Protein AF-A0A7J6QG96-F1 (afdb_monomer_lite)

pLDDT: mean 71.98, std 22.63, range [25.95, 96.81]

Structure (mmCIF, N/CA/C/O backbone):
data_AF-A0A7J6QG96-F1
#
_entry.id   AF-A0A7J6QG96-F1
#
loop_
_atom_site.group_PDB
_atom_site.id
_atom_site.type_symbol
_atom_site.label_atom_id
_atom_site.label_alt_id
_atom_site.label_comp_id
_atom_site.label_asym_id
_atom_site.label_entity_id
_atom_site.label_seq_id
_atom_site.pdbx_PDB_ins_code
_atom_site.Cartn_x
_atom_site.Cartn_y
_atom_site.Cartn_z
_atom_site.occupancy
_atom_site.B_iso_or_equiv
_atom_site.auth_seq_id
_atom_site.auth_comp_id
_atom_site.auth_asym_id
_atom_site.auth_atom_id
_atom_site.pdbx_PDB_model_num
ATOM 1 N N . MET A 1 1 ? -8.477 3.691 -30.742 1.00 29.23 1 MET A N 1
ATOM 2 C CA . MET A 1 1 ? -9.451 3.528 -29.640 1.00 29.23 1 MET A CA 1
ATOM 3 C C . MET A 1 1 ? -8.711 3.774 -28.338 1.00 29.23 1 MET A C 1
ATOM 5 O O . MET A 1 1 ? -7.780 3.038 -28.046 1.00 29.23 1 MET A O 1
ATOM 9 N N . SER A 1 2 ? -9.029 4.865 -27.640 1.00 26.72 2 SER A N 1
ATOM 10 C CA . SER A 1 2 ? -8.321 5.287 -26.425 1.00 26.72 2 SER A CA 1
ATOM 11 C C . SER A 1 2 ? -9.095 4.784 -25.208 1.00 26.72 2 SER A C 1
ATOM 13 O O . SER A 1 2 ? -10.219 5.226 -24.973 1.00 26.72 2 SER A O 1
ATOM 15 N N . ILE A 1 3 ? -8.537 3.814 -24.483 1.00 28.61 3 ILE A N 1
ATOM 16 C CA . ILE A 1 3 ? -9.096 3.332 -23.215 1.00 28.61 3 ILE A CA 1
ATOM 17 C C . ILE A 1 3 ? -8.819 4.433 -22.190 1.00 28.61 3 ILE A C 1
ATOM 19 O O . ILE A 1 3 ? -7.673 4.633 -21.790 1.00 28.61 3 ILE A O 1
ATOM 23 N N . LYS A 1 4 ? -9.853 5.200 -21.821 1.00 32.09 4 LYS A N 1
ATOM 24 C CA . LYS A 1 4 ? -9.757 6.210 -20.762 1.00 32.09 4 LYS A CA 1
ATOM 25 C C . LYS A 1 4 ? -9.396 5.492 -19.461 1.00 32.09 4 LYS A C 1
ATOM 27 O O . LYS A 1 4 ? -10.168 4.668 -18.978 1.00 32.09 4 LYS A O 1
ATOM 32 N N . ALA A 1 5 ? -8.210 5.779 -18.930 1.00 34.19 5 ALA A N 1
ATOM 33 C CA . ALA A 1 5 ? -7.828 5.369 -17.590 1.00 34.19 5 ALA A CA 1
ATOM 34 C C . ALA A 1 5 ? -8.890 5.885 -16.610 1.00 34.19 5 ALA A C 1
ATOM 36 O O . ALA A 1 5 ? -9.260 7.059 -16.655 1.00 34.19 5 ALA A O 1
ATOM 37 N N . ILE A 1 6 ? -9.409 4.998 -15.763 1.00 39.78 6 ILE A N 1
ATOM 38 C CA . ILE A 1 6 ? -10.252 5.387 -14.636 1.00 39.78 6 ILE A CA 1
ATOM 39 C C . ILE A 1 6 ? -9.399 6.328 -13.783 1.00 39.78 6 ILE A C 1
ATOM 41 O O . ILE A 1 6 ? -8.350 5.922 -13.286 1.00 39.78 6 ILE A O 1
ATOM 45 N N . ASP A 1 7 ? -9.823 7.587 -13.665 1.00 41.22 7 ASP A N 1
ATOM 46 C CA . ASP A 1 7 ? -9.180 8.600 -12.828 1.00 41.22 7 ASP A CA 1
ATOM 47 C C . ASP A 1 7 ? -9.393 8.246 -11.347 1.00 41.22 7 ASP A C 1
ATOM 49 O O . ASP A 1 7 ? -10.271 8.765 -10.651 1.00 41.22 7 ASP A O 1
ATOM 53 N N . THR A 1 8 ? -8.605 7.285 -10.868 1.00 41.34 8 THR A N 1
ATOM 54 C CA . THR A 1 8 ? -8.565 6.870 -9.465 1.00 41.34 8 THR A CA 1
ATOM 55 C C . THR A 1 8 ? -8.121 8.031 -8.574 1.00 41.34 8 THR A C 1
ATOM 57 O O . THR A 1 8 ? -8.616 8.148 -7.454 1.00 41.34 8 THR A O 1
ATOM 60 N N . GLN A 1 9 ? -7.288 8.951 -9.079 1.00 41.16 9 GLN A N 1
ATOM 61 C CA . GLN A 1 9 ? -6.875 10.163 -8.362 1.00 41.16 9 GLN A CA 1
ATOM 62 C C . GLN A 1 9 ? -8.059 11.106 -8.090 1.00 41.16 9 GLN A C 1
ATOM 64 O O . GLN A 1 9 ? -8.156 11.674 -6.999 1.00 41.16 9 GLN A O 1
ATOM 69 N N . GLY A 1 10 ? -8.997 11.240 -9.031 1.00 37.91 10 GLY A N 1
ATOM 70 C CA . GLY A 1 10 ? -10.231 12.013 -8.872 1.00 37.91 10 GLY A CA 1
ATOM 71 C C . GLY A 1 10 ? -11.188 11.432 -7.826 1.00 37.91 10 GLY A C 1
ATOM 72 O O . GLY A 1 10 ? -11.806 12.184 -7.066 1.00 37.91 10 GLY A O 1
ATOM 73 N N . LEU A 1 11 ? -11.271 10.101 -7.721 1.00 43.56 11 LEU A N 1
ATOM 74 C CA . LEU A 1 11 ? -12.074 9.422 -6.696 1.00 43.56 11 LEU A CA 1
ATOM 75 C C . LEU A 1 11 ? -11.470 9.613 -5.292 1.00 43.56 11 LEU A C 1
ATOM 77 O O . LEU A 1 11 ? -12.183 9.958 -4.348 1.00 43.56 11 LEU A O 1
ATOM 81 N N . TRP A 1 12 ? -10.145 9.487 -5.166 1.00 46.62 12 TRP A N 1
ATOM 82 C CA . TRP A 1 12 ? -9.418 9.734 -3.916 1.00 46.62 12 TRP A CA 1
ATOM 83 C C . TRP A 1 12 ? -9.482 11.200 -3.473 1.00 46.62 12 TRP A C 1
ATOM 85 O O . TRP A 1 12 ? -9.655 11.477 -2.286 1.00 46.62 12 TRP A O 1
ATOM 95 N N . ARG A 1 13 ? -9.437 12.154 -4.413 1.00 44.44 13 ARG A N 1
ATOM 96 C CA . ARG A 1 13 ? -9.618 13.587 -4.124 1.00 44.44 13 ARG A CA 1
ATOM 97 C C . ARG A 1 13 ? -11.019 13.887 -3.578 1.00 44.44 13 ARG A C 1
ATOM 99 O O . ARG A 1 13 ? -11.149 14.667 -2.643 1.00 44.44 13 ARG A O 1
ATOM 106 N N . LYS A 1 14 ? -12.062 13.218 -4.083 1.00 41.75 14 LYS A N 1
ATOM 107 C CA . LYS A 1 14 ? -13.433 13.338 -3.545 1.00 41.75 14 LYS A CA 1
ATOM 108 C C . LYS A 1 14 ? -13.562 12.767 -2.128 1.00 41.75 14 LYS A C 1
ATOM 110 O O . LYS A 1 14 ? -14.215 13.386 -1.293 1.00 41.75 14 LYS A O 1
ATOM 115 N N . ILE A 1 15 ? -12.902 11.644 -1.832 1.00 44.91 15 ILE A N 1
ATOM 116 C CA . ILE A 1 15 ? -12.859 11.058 -0.478 1.00 44.91 15 ILE A CA 1
ATOM 117 C C . ILE A 1 15 ? -12.089 11.974 0.492 1.00 44.91 15 ILE A C 1
ATOM 119 O O . ILE A 1 15 ? -12.526 12.180 1.624 1.00 44.91 15 ILE A O 1
ATOM 123 N N . ARG A 1 16 ? -10.992 12.590 0.033 1.00 43.41 16 ARG A N 1
ATOM 124 C CA . ARG A 1 16 ? -10.221 13.597 0.780 1.00 43.41 16 ARG A CA 1
ATOM 125 C C . ARG A 1 16 ? -11.056 14.841 1.106 1.00 43.41 16 ARG A C 1
ATOM 127 O O . ARG A 1 16 ? -11.101 15.240 2.264 1.00 43.41 16 ARG A O 1
ATOM 134 N N . ASN A 1 17 ? -11.794 15.384 0.137 1.00 38.19 17 ASN A N 1
ATOM 135 C CA . ASN A 1 17 ? -12.648 16.563 0.343 1.00 38.19 17 ASN A CA 1
ATOM 136 C C . ASN A 1 17 ? -13.814 16.289 1.312 1.00 38.19 17 ASN A C 1
ATOM 138 O O . ASN A 1 17 ? -14.250 17.184 2.028 1.00 38.19 17 ASN A O 1
ATOM 142 N N . HIS A 1 18 ? -14.289 15.042 1.401 1.00 37.97 18 HIS A N 1
ATOM 143 C CA . HIS A 1 18 ? -15.306 14.648 2.384 1.00 37.97 18 HIS A CA 1
ATOM 144 C C . HIS A 1 18 ? -14.787 14.658 3.837 1.00 37.97 18 HIS A C 1
ATOM 146 O O . HIS A 1 18 ? -15.569 14.776 4.780 1.00 37.97 18 HIS A O 1
ATOM 152 N N . ARG A 1 19 ? -13.463 14.565 4.037 1.00 35.78 19 ARG A N 1
ATOM 153 C CA . ARG A 1 19 ? -12.809 14.720 5.347 1.00 35.78 19 ARG A CA 1
ATOM 154 C C . ARG A 1 19 ? -12.722 16.190 5.771 1.00 35.78 19 ARG A C 1
ATOM 156 O O . ARG A 1 19 ? -12.807 16.474 6.962 1.00 35.78 19 ARG A O 1
ATOM 163 N N . GLU A 1 20 ? -12.584 17.108 4.818 1.00 37.81 20 GLU A N 1
ATOM 164 C CA . GLU A 1 20 ? -12.465 18.550 5.080 1.00 37.81 20 GLU A CA 1
ATOM 165 C C . GLU A 1 20 ? -13.811 19.194 5.451 1.00 37.81 20 GLU A C 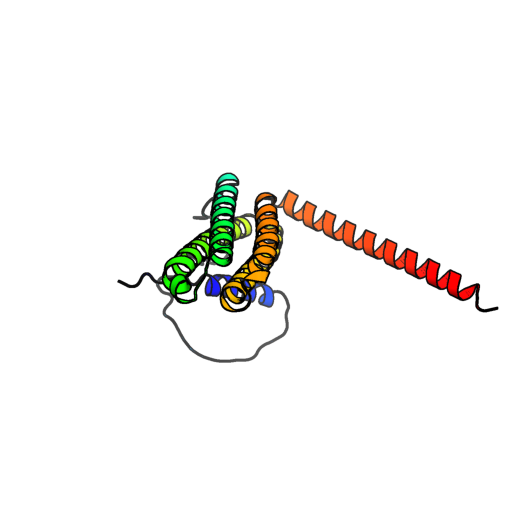1
ATOM 167 O O . GLU A 1 20 ? -13.843 20.159 6.204 1.00 37.81 20 GLU A O 1
ATOM 172 N N . THR A 1 21 ? -14.941 18.601 5.051 1.00 37.72 21 THR A N 1
ATOM 173 C CA . THR A 1 21 ? -16.290 19.085 5.401 1.00 37.72 21 THR A CA 1
ATOM 174 C C . THR A 1 21 ? -16.750 18.780 6.836 1.00 37.72 21 THR A C 1
ATOM 176 O O . THR A 1 21 ? -17.842 19.192 7.220 1.00 37.72 21 THR A O 1
ATOM 179 N N . VAL A 1 22 ? -15.961 18.057 7.646 1.00 40.41 22 VAL A N 1
ATOM 180 C CA . VAL A 1 22 ? -16.324 17.670 9.034 1.00 40.41 22 VAL A CA 1
ATOM 181 C C . VAL A 1 22 ? -15.620 18.538 10.096 1.00 40.41 22 VAL A C 1
ATOM 183 O O . VAL A 1 22 ? -15.810 18.338 11.293 1.00 40.41 22 VAL A O 1
ATOM 186 N N . VAL A 1 23 ? -14.863 19.560 9.686 1.00 31.19 23 VAL A N 1
ATOM 187 C CA . VAL A 1 23 ? -14.356 20.617 10.579 1.00 31.19 23 VAL A CA 1
ATOM 188 C C . VAL A 1 23 ? -14.888 21.959 10.065 1.00 31.19 23 VAL A C 1
ATOM 190 O O . VAL A 1 23 ? -14.638 22.287 8.908 1.00 31.19 23 VAL A O 1
ATOM 193 N N . PRO A 1 24 ? -15.655 22.733 10.856 1.00 32.06 24 PRO A N 1
ATOM 194 C CA . PRO A 1 24 ? -16.261 23.955 10.358 1.00 32.06 24 PRO A CA 1
ATOM 195 C C . PRO A 1 24 ? -15.280 25.123 10.459 1.00 32.06 24 PRO A C 1
ATOM 197 O O . PRO A 1 24 ? -14.894 25.507 11.560 1.00 32.06 24 PRO A O 1
ATOM 200 N N . THR A 1 25 ? -14.979 25.751 9.324 1.00 25.95 25 THR A N 1
ATOM 201 C CA . THR A 1 25 ? -14.722 27.199 9.249 1.00 25.95 25 THR A CA 1
ATOM 202 C C . THR A 1 25 ? -15.004 27.716 7.826 1.00 25.95 25 THR A C 1
ATOM 204 O O . THR A 1 25 ? -14.949 26.937 6.874 1.00 25.95 25 THR A O 1
ATOM 207 N N . PRO A 1 26 ? -15.424 28.989 7.675 1.00 31.88 26 PRO A N 1
ATOM 208 C CA . PRO A 1 26 ? -16.354 29.406 6.627 1.00 31.88 26 PRO A CA 1
ATOM 209 C C . PRO A 1 26 ? -15.696 29.916 5.332 1.00 31.88 26 PRO A C 1
ATOM 211 O O . PRO A 1 26 ? -14.637 30.531 5.360 1.00 31.88 26 PRO A O 1
ATOM 214 N N . SER A 1 27 ? -16.417 29.665 4.230 1.00 33.38 27 SER A N 1
ATOM 215 C CA . SER A 1 27 ? -16.578 30.419 2.966 1.00 33.38 27 SER A CA 1
ATOM 216 C C . SER A 1 27 ? -15.465 31.348 2.446 1.00 33.38 27 SER A C 1
ATOM 218 O O . SER A 1 27 ? -15.139 32.330 3.107 1.00 33.38 27 SER A O 1
ATOM 220 N N . GLN A 1 28 ? -15.107 31.198 1.159 1.00 31.33 28 GLN A N 1
ATOM 221 C CA . GLN A 1 28 ? -15.548 32.119 0.084 1.00 31.33 28 GLN A CA 1
ATOM 222 C C . GLN A 1 28 ? -15.176 31.626 -1.338 1.00 31.33 28 GLN A C 1
ATOM 224 O O . GLN A 1 28 ? -14.032 31.268 -1.593 1.00 31.33 28 GLN A O 1
ATOM 229 N N . ASP A 1 29 ? -16.199 31.593 -2.208 1.00 32.22 29 ASP A N 1
ATOM 230 C CA . ASP A 1 29 ? -16.274 31.877 -3.662 1.00 32.22 29 ASP A CA 1
ATOM 231 C C . ASP A 1 29 ? -15.037 31.638 -4.549 1.00 32.22 29 ASP A C 1
ATOM 233 O O . ASP A 1 29 ? -13.997 32.267 -4.392 1.00 32.22 29 ASP A O 1
ATOM 237 N N . SER A 1 30 ? -15.084 30.801 -5.593 1.00 37.81 30 SER A N 1
ATOM 238 C CA . SER A 1 30 ? -15.627 31.061 -6.957 1.00 37.81 30 SER A CA 1
ATOM 239 C C . SER A 1 30 ? -14.737 30.230 -7.923 1.00 37.81 30 SER A C 1
ATOM 241 O O . SER A 1 30 ? -13.617 29.894 -7.556 1.00 37.81 30 SER A O 1
ATOM 243 N N . ASP A 1 31 ? -15.040 29.800 -9.147 1.00 31.05 31 ASP A N 1
ATOM 244 C CA . ASP A 1 31 ? -16.178 29.837 -10.056 1.00 31.05 31 ASP A CA 1
ATOM 245 C C . ASP A 1 31 ? -15.919 28.726 -11.116 1.00 31.05 31 ASP A C 1
ATOM 247 O O . ASP A 1 31 ? -14.771 28.400 -11.420 1.00 31.05 31 ASP A O 1
ATOM 251 N N . LYS A 1 32 ? -16.998 28.183 -11.690 1.00 37.12 32 LYS A N 1
ATOM 252 C CA . LYS A 1 32 ? -17.146 27.608 -13.051 1.00 37.12 32 LYS A CA 1
ATOM 253 C C . LYS A 1 32 ? -16.068 26.668 -13.634 1.00 37.12 32 LYS A C 1
ATOM 255 O O . LYS A 1 32 ? -15.082 27.091 -14.222 1.00 37.12 32 LYS A O 1
ATOM 260 N N . ASN A 1 33 ? -16.431 25.384 -13.714 1.00 30.67 33 ASN A N 1
ATOM 261 C CA . ASN A 1 33 ? -16.480 24.666 -14.997 1.00 30.67 33 ASN A CA 1
ATOM 262 C C . ASN A 1 33 ? -17.433 23.468 -14.877 1.00 30.67 33 ASN A C 1
ATOM 264 O O . ASN A 1 33 ? -17.107 22.442 -14.280 1.00 30.67 33 ASN A O 1
ATOM 268 N N . GLY A 1 34 ? -18.646 23.638 -15.409 1.00 31.92 34 GLY A N 1
ATOM 269 C CA . GLY A 1 34 ? -19.662 22.594 -15.466 1.00 31.92 34 GLY A CA 1
ATOM 270 C C . GLY A 1 34 ? -19.259 21.515 -16.463 1.00 31.92 34 GLY A C 1
ATOM 271 O O . GLY A 1 34 ? -19.286 21.741 -17.669 1.00 31.92 34 GLY A O 1
ATOM 272 N N . VAL A 1 35 ? -18.892 20.345 -15.950 1.00 32.84 35 VAL A N 1
ATOM 273 C CA . VAL A 1 35 ? -18.935 19.102 -16.719 1.00 32.84 35 VAL A CA 1
ATOM 274 C C . VAL A 1 35 ? -20.338 18.543 -16.537 1.00 32.84 35 VAL A C 1
ATOM 276 O O . VAL A 1 35 ? -20.785 18.391 -15.405 1.00 32.84 35 VAL A O 1
ATOM 279 N N . ASP A 1 36 ? -21.031 18.289 -17.642 1.00 35.75 36 ASP A N 1
ATOM 280 C CA . ASP A 1 36 ? -22.313 17.590 -17.670 1.00 35.75 36 ASP A CA 1
ATOM 281 C C . ASP A 1 36 ? -22.148 16.193 -17.044 1.00 35.75 36 ASP A C 1
ATOM 283 O O . ASP A 1 36 ? -21.340 15.377 -17.490 1.00 35.75 36 ASP A O 1
ATOM 287 N N . VAL A 1 37 ? -22.867 15.963 -15.943 1.00 37.53 37 VAL A N 1
ATOM 288 C CA . VAL A 1 37 ? -22.747 14.790 -15.058 1.00 37.53 37 VAL A CA 1
ATOM 289 C C . VAL A 1 37 ? -23.853 13.766 -15.347 1.00 37.53 37 VAL A C 1
ATOM 291 O O . VAL A 1 37 ? -24.098 12.867 -14.543 1.00 37.53 37 VAL A O 1
ATOM 294 N N . SER A 1 38 ? -24.519 13.865 -16.500 1.00 35.69 38 SER A N 1
ATOM 295 C CA . SER A 1 38 ? -25.657 13.007 -16.857 1.00 35.69 38 SER A CA 1
ATOM 296 C C . SER A 1 38 ? -25.347 11.495 -16.841 1.00 35.69 38 SER A C 1
ATOM 298 O O 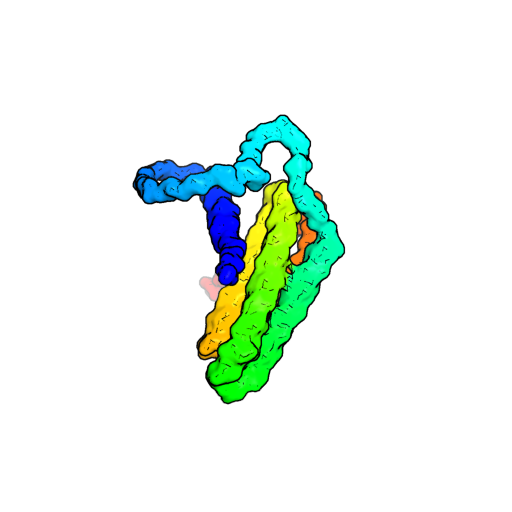. SER A 1 38 ? -26.263 10.695 -16.689 1.00 35.69 38 SER A O 1
ATOM 300 N N . GLU A 1 39 ? -24.070 11.083 -16.882 1.00 36.84 39 GLU A N 1
ATOM 301 C CA . GLU A 1 39 ? -23.640 9.671 -16.789 1.00 36.84 39 GLU A CA 1
ATOM 302 C C . GLU A 1 39 ? -23.045 9.249 -15.425 1.00 36.84 39 GLU A C 1
ATOM 304 O O . GLU A 1 39 ? -22.672 8.092 -15.246 1.00 36.84 39 GLU A O 1
ATOM 309 N N . VAL A 1 40 ? -22.980 10.133 -14.418 1.00 37.91 40 VAL A N 1
ATOM 310 C CA . VAL A 1 40 ? -22.533 9.774 -13.043 1.00 37.91 40 VAL A CA 1
ATOM 311 C C . VAL A 1 40 ? -23.726 9.591 -12.091 1.00 37.91 40 VAL A C 1
ATOM 313 O O . VAL A 1 40 ? -23.561 9.475 -10.877 1.00 37.91 40 VAL A O 1
ATOM 316 N N . SER A 1 41 ? -24.948 9.537 -12.629 1.00 37.47 41 SER A N 1
ATOM 317 C CA . SER A 1 41 ? -26.172 9.400 -11.832 1.00 37.47 41 SER A CA 1
ATOM 318 C C . SER A 1 41 ? -26.298 8.042 -11.125 1.00 37.47 41 SER A C 1
ATOM 320 O O . SER A 1 41 ? -27.062 7.941 -10.169 1.00 37.47 41 SER A O 1
ATOM 322 N N . GLU A 1 42 ? -25.549 7.010 -11.529 1.00 38.09 42 GLU A N 1
ATOM 323 C CA . GLU A 1 42 ? -25.652 5.683 -10.897 1.00 38.09 42 GLU A CA 1
ATOM 324 C C . GLU A 1 42 ? -24.769 5.496 -9.652 1.00 38.09 42 GLU A C 1
ATOM 326 O O . GLU A 1 42 ? -24.985 4.554 -8.894 1.00 38.09 42 GLU A O 1
ATOM 331 N N . TYR A 1 43 ? -23.816 6.394 -9.374 1.00 42.44 43 TYR A N 1
ATOM 332 C CA . TYR A 1 43 ? -22.828 6.183 -8.298 1.00 42.44 43 TYR A CA 1
ATOM 333 C C . TYR A 1 43 ? -22.949 7.124 -7.098 1.00 42.44 43 TYR A C 1
ATOM 335 O O . TYR A 1 43 ? -22.226 6.957 -6.117 1.00 42.44 43 TYR A O 1
ATOM 343 N N . VAL A 1 44 ? -23.861 8.096 -7.136 1.00 37.75 44 VAL A N 1
ATOM 344 C CA . VAL A 1 44 ? -24.113 8.992 -6.000 1.00 37.75 44 VAL A CA 1
ATOM 345 C C . VAL A 1 44 ? -25.615 9.177 -5.835 1.00 37.75 44 VAL A C 1
ATOM 347 O O . VAL A 1 44 ? -26.172 10.239 -6.099 1.00 37.75 44 VAL A O 1
ATOM 350 N N . SER A 1 45 ? -26.290 8.120 -5.388 1.00 33.66 45 SER A N 1
ATOM 351 C CA . SER A 1 45 ? -27.602 8.307 -4.778 1.00 33.66 45 SER A CA 1
ATOM 352 C C . SER A 1 45 ? -27.407 8.923 -3.393 1.00 33.66 45 SER A C 1
ATOM 354 O O . SER A 1 45 ? -26.603 8.455 -2.585 1.00 33.66 45 SER A O 1
ATOM 356 N N . ARG A 1 46 ? -28.109 10.040 -3.179 1.00 36.25 46 ARG A N 1
ATOM 357 C CA . ARG A 1 46 ? -28.217 10.777 -1.917 1.00 36.25 46 ARG A CA 1
ATOM 358 C C . ARG A 1 46 ? -28.465 9.817 -0.755 1.00 36.25 46 ARG A C 1
ATOM 360 O O . ARG A 1 46 ? -29.294 8.921 -0.870 1.00 36.25 46 ARG A O 1
ATOM 367 N N . ALA A 1 47 ? -27.797 10.080 0.366 1.00 39.34 47 ALA A N 1
ATOM 368 C CA . ALA A 1 47 ? -28.128 9.503 1.659 1.00 39.34 47 ALA A CA 1
ATOM 369 C C . ALA A 1 47 ? -29.557 9.923 2.045 1.00 39.34 47 ALA A C 1
ATOM 371 O O . ALA A 1 47 ? -29.781 11.007 2.580 1.00 39.34 47 ALA A O 1
ATOM 372 N N . GLY A 1 48 ? -30.515 9.083 1.683 1.00 33.22 48 GLY A N 1
ATOM 373 C CA . GLY A 1 48 ? -31.850 9.013 2.247 1.00 33.22 48 GLY A CA 1
ATOM 374 C C . GLY A 1 48 ? -32.048 7.570 2.681 1.00 33.22 48 GLY A C 1
ATOM 375 O O . GLY A 1 48 ? -31.629 6.665 1.961 1.00 33.22 48 GLY A O 1
ATOM 376 N N . ASP A 1 49 ? -32.587 7.391 3.881 1.00 43.41 49 ASP A N 1
ATOM 377 C CA . ASP A 1 49 ? -32.881 6.100 4.492 1.00 43.41 49 ASP A CA 1
ATOM 378 C C . ASP A 1 49 ? -33.652 5.192 3.524 1.00 43.41 49 ASP A C 1
ATOM 380 O O . ASP A 1 49 ? -34.843 5.380 3.319 1.00 43.41 49 ASP A O 1
ATOM 384 N N . ASP A 1 50 ? -32.958 4.240 2.905 1.00 37.69 50 ASP A N 1
ATOM 385 C CA . ASP A 1 50 ? -33.506 2.991 2.383 1.00 37.69 50 ASP A CA 1
ATOM 386 C C . ASP A 1 50 ? -32.345 2.080 1.950 1.00 37.69 50 ASP A C 1
ATOM 388 O O . ASP A 1 50 ? -31.274 2.545 1.564 1.00 37.69 50 ASP A O 1
ATOM 392 N N . GLU A 1 51 ? -32.556 0.773 2.097 1.00 38.25 51 GLU A N 1
ATOM 393 C CA . GLU A 1 51 ? -31.634 -0.362 1.918 1.00 38.25 51 GLU A CA 1
ATOM 394 C C . GLU A 1 51 ? -30.439 -0.188 0.947 1.00 38.25 51 GLU A C 1
ATOM 396 O O . GLU A 1 51 ? -30.568 0.431 -0.112 1.00 38.25 51 GLU A O 1
ATOM 401 N N . PRO A 1 52 ? -29.278 -0.839 1.210 1.00 40.75 52 PRO A N 1
ATOM 402 C CA . PRO A 1 52 ? -28.084 -0.707 0.379 1.00 40.75 52 PRO A CA 1
ATOM 403 C C . PRO A 1 52 ? -28.270 -1.415 -0.973 1.00 40.75 52 PRO A C 1
ATOM 405 O O . PRO A 1 52 ? -27.832 -2.549 -1.180 1.00 40.75 52 PRO A O 1
ATOM 408 N N . LYS A 1 53 ? -28.908 -0.736 -1.926 1.00 41.50 53 LYS A N 1
ATOM 409 C CA . LYS A 1 53 ? -29.031 -1.188 -3.312 1.00 41.50 53 LYS A CA 1
ATOM 410 C C . LYS A 1 53 ? -27.688 -1.007 -4.026 1.00 41.50 53 LYS A C 1
ATOM 412 O O . LYS A 1 53 ? -27.226 0.106 -4.239 1.00 41.50 53 LYS A O 1
ATOM 417 N N . GLY A 1 54 ? -27.066 -2.130 -4.395 1.00 40.19 54 GLY A N 1
ATOM 418 C CA . GLY A 1 54 ? -26.008 -2.185 -5.416 1.00 40.19 54 GLY A CA 1
ATOM 419 C C . GLY A 1 54 ? -24.548 -2.153 -4.944 1.00 40.19 54 GLY A C 1
ATOM 420 O O . GLY A 1 54 ? -23.653 -1.977 -5.765 1.00 40.19 54 GLY A O 1
ATOM 421 N N . GLY A 1 55 ? -24.252 -2.338 -3.654 1.00 46.53 55 GLY A N 1
ATOM 422 C CA . GLY A 1 55 ? -22.863 -2.343 -3.176 1.00 46.53 55 GLY A CA 1
ATOM 423 C C . GLY A 1 55 ? -22.108 -3.633 -3.525 1.00 46.53 55 GLY A C 1
ATOM 424 O O . GLY A 1 55 ? -22.387 -4.676 -2.926 1.00 46.53 55 GLY A O 1
ATOM 425 N N . VAL A 1 56 ? -21.104 -3.563 -4.415 1.00 55.53 56 VAL A N 1
ATOM 426 C CA . VAL A 1 56 ? -20.183 -4.678 -4.733 1.00 55.53 56 VAL A CA 1
ATOM 427 C C . VAL A 1 56 ? -19.708 -5.344 -3.439 1.00 55.53 56 VAL A C 1
ATOM 429 O O . VAL A 1 56 ? -19.070 -4.718 -2.590 1.00 55.53 56 VAL A O 1
ATOM 432 N N . ASN A 1 57 ? -20.062 -6.618 -3.249 1.00 64.12 57 ASN A N 1
ATOM 433 C CA . ASN A 1 57 ? -19.725 -7.357 -2.039 1.00 64.12 57 ASN A CA 1
ATOM 434 C C . ASN A 1 57 ? -18.310 -7.932 -2.140 1.00 64.12 57 ASN A C 1
ATOM 436 O O . ASN A 1 57 ? -18.112 -9.038 -2.631 1.00 64.12 57 ASN A O 1
ATOM 440 N N . ILE A 1 58 ? -17.315 -7.153 -1.705 1.00 78.81 58 ILE A N 1
ATOM 441 C CA . ILE A 1 58 ? -15.930 -7.622 -1.626 1.00 78.81 58 ILE A CA 1
ATOM 442 C C . ILE A 1 58 ? -15.788 -8.561 -0.430 1.00 78.81 58 ILE A C 1
ATOM 444 O O . ILE A 1 58 ? -15.876 -8.146 0.725 1.00 78.81 58 ILE A O 1
ATOM 448 N N . THR A 1 59 ? -15.559 -9.839 -0.723 1.00 84.75 59 THR A N 1
ATOM 449 C CA . THR A 1 59 ? -15.236 -10.848 0.286 1.00 84.75 59 THR A CA 1
ATOM 450 C C . THR A 1 59 ? -13.788 -10.704 0.751 1.00 84.75 59 THR A C 1
ATOM 452 O O . THR A 1 59 ? -12.939 -10.117 0.072 1.00 84.75 59 THR A O 1
ATOM 455 N N . ARG A 1 60 ? -13.473 -11.306 1.905 1.00 86.31 60 ARG A N 1
ATOM 456 C CA . ARG A 1 60 ? -12.090 -11.392 2.391 1.00 86.31 60 ARG A CA 1
ATOM 457 C C . ARG A 1 60 ? -11.164 -12.035 1.380 1.00 86.31 60 ARG A C 1
ATOM 459 O O . ARG A 1 60 ? -10.070 -11.536 1.153 1.00 86.31 60 ARG A O 1
ATOM 466 N N . GLU A 1 61 ? -11.614 -13.122 0.775 1.00 8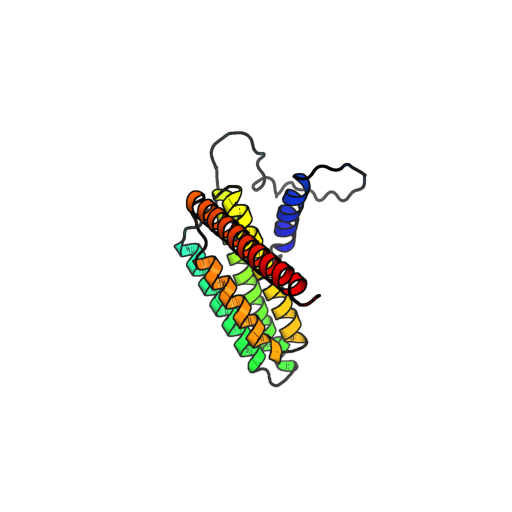8.56 61 GLU A N 1
ATOM 467 C CA . GLU A 1 61 ? -10.853 -13.864 -0.223 1.00 88.56 61 GLU A CA 1
ATOM 468 C C . G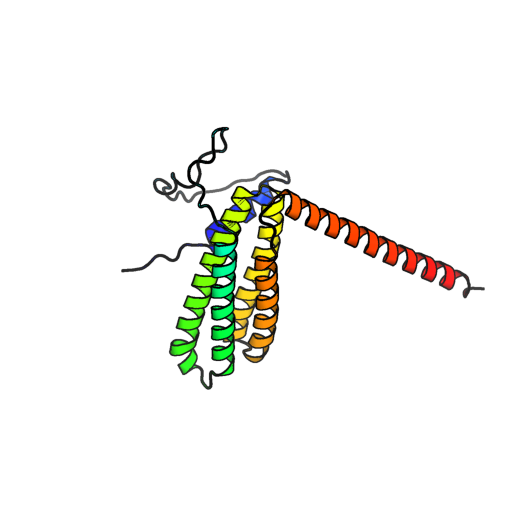LU A 1 61 ? -10.536 -12.995 -1.434 1.00 88.56 61 GLU A C 1
ATOM 470 O O . GLU A 1 61 ? -9.389 -12.978 -1.874 1.00 88.56 61 GLU A O 1
ATOM 475 N N . LYS A 1 62 ? -11.499 -12.190 -1.906 1.00 90.12 62 LYS A N 1
ATOM 476 C CA . LYS A 1 62 ? -11.263 -11.255 -3.006 1.00 90.12 62 LYS A CA 1
ATOM 477 C C . LYS A 1 62 ? -10.220 -10.201 -2.637 1.00 90.12 62 LYS A C 1
ATOM 479 O O . LYS A 1 62 ? -9.275 -10.000 -3.390 1.00 90.12 62 LYS A O 1
ATOM 484 N N . LEU A 1 63 ? -10.328 -9.582 -1.459 1.00 90.88 63 LEU A N 1
ATOM 485 C CA . LEU A 1 63 ? -9.328 -8.611 -0.997 1.00 90.88 63 LEU A CA 1
ATOM 486 C C . LEU A 1 63 ? -7.928 -9.240 -0.877 1.00 90.88 63 LEU A C 1
ATOM 488 O O . LEU A 1 63 ? -6.938 -8.621 -1.265 1.00 90.88 63 LEU A O 1
ATOM 492 N N . LEU A 1 64 ? -7.834 -10.469 -0.360 1.00 93.12 64 LEU A N 1
ATOM 493 C CA . LEU A 1 64 ? -6.571 -11.203 -0.259 1.00 93.12 64 LEU A CA 1
ATOM 494 C C . LEU A 1 64 ? -5.984 -11.515 -1.638 1.00 93.12 64 LEU A C 1
ATOM 496 O O . LEU A 1 64 ? -4.787 -11.312 -1.841 1.00 93.12 64 LEU A O 1
ATOM 500 N N . GLN A 1 65 ? -6.820 -11.953 -2.580 1.00 95.44 65 GLN A N 1
ATOM 501 C CA . GLN A 1 65 ? -6.424 -12.243 -3.955 1.00 95.44 65 GLN A CA 1
ATOM 502 C C . GLN A 1 65 ? -5.848 -11.004 -4.647 1.00 95.44 65 GLN A C 1
ATOM 504 O O . GLN A 1 65 ? -4.780 -11.093 -5.257 1.00 95.44 65 GLN A O 1
ATOM 509 N N . GLU A 1 66 ? -6.511 -9.852 -4.521 1.00 94.31 66 GLU A N 1
ATOM 510 C CA . GLU A 1 66 ? -6.036 -8.604 -5.129 1.00 94.31 66 GLU A CA 1
ATOM 511 C C . GLU A 1 66 ? -4.784 -8.063 -4.433 1.00 94.31 66 GLU A C 1
ATOM 513 O O . GLU A 1 66 ? -3.849 -7.613 -5.096 1.00 94.31 66 GLU A O 1
ATOM 518 N N . ALA A 1 67 ? -4.688 -8.197 -3.107 1.00 94.75 67 ALA A N 1
ATOM 519 C CA . ALA A 1 67 ? -3.460 -7.884 -2.379 1.00 94.75 67 ALA A CA 1
ATOM 520 C C . ALA A 1 67 ? -2.286 -8.766 -2.844 1.00 94.75 67 ALA A C 1
ATOM 522 O O . ALA A 1 67 ? -1.156 -8.291 -2.963 1.00 94.75 67 ALA A O 1
ATOM 523 N N . ASP A 1 68 ? -2.534 -10.044 -3.143 1.00 95.62 68 ASP A N 1
ATOM 524 C CA . ASP A 1 68 ? -1.532 -10.951 -3.708 1.00 95.62 68 ASP A CA 1
ATOM 525 C C . ASP A 1 68 ? -1.163 -10.624 -5.159 1.00 95.62 68 ASP A C 1
ATOM 527 O O . ASP A 1 68 ? 0.006 -10.744 -5.533 1.00 95.62 68 ASP A O 1
ATOM 531 N N . ALA A 1 69 ? -2.120 -10.183 -5.976 1.00 95.00 69 ALA A N 1
ATOM 532 C CA . ALA A 1 69 ? -1.853 -9.713 -7.334 1.00 95.00 69 ALA A CA 1
ATOM 533 C C . ALA A 1 69 ? -0.978 -8.454 -7.336 1.00 95.00 69 ALA A C 1
ATOM 535 O O . ALA A 1 69 ? 0.026 -8.395 -8.052 1.00 95.00 69 ALA A O 1
ATOM 536 N N . PHE A 1 70 ? -1.293 -7.490 -6.471 1.00 96.44 70 PHE A N 1
ATOM 537 C CA . PHE A 1 70 ? -0.481 -6.292 -6.303 1.00 96.44 70 PHE A CA 1
ATOM 538 C C . PHE A 1 70 ? 0.914 -6.628 -5.762 1.00 96.44 70 PHE A C 1
ATOM 540 O O . PHE A 1 70 ? 1.912 -6.185 -6.326 1.00 96.44 70 PHE A O 1
ATOM 547 N N . LYS A 1 71 ? 1.019 -7.518 -4.764 1.00 96.75 71 LYS A N 1
ATOM 548 C CA . LYS A 1 71 ? 2.308 -8.035 -4.269 1.00 96.75 71 LYS A CA 1
ATOM 549 C C . LYS A 1 71 ? 3.178 -8.595 -5.395 1.00 96.75 71 LYS A C 1
ATOM 551 O O . LYS A 1 71 ? 4.361 -8.269 -5.463 1.00 96.75 71 LYS A O 1
ATOM 556 N N . ARG A 1 72 ? 2.622 -9.451 -6.260 1.00 96.81 72 ARG A N 1
ATOM 557 C CA . ARG A 1 72 ? 3.370 -10.031 -7.389 1.00 96.81 72 ARG A CA 1
ATOM 558 C C . ARG A 1 72 ? 3.865 -8.952 -8.347 1.00 96.81 72 ARG A C 1
ATOM 560 O O . ARG A 1 72 ? 5.020 -9.009 -8.754 1.00 96.81 72 ARG A O 1
ATOM 567 N N . SER A 1 73 ? 3.028 -7.961 -8.641 1.00 93.38 73 SER A N 1
ATOM 568 C CA . SER A 1 73 ? 3.382 -6.845 -9.526 1.00 93.38 73 SER A CA 1
ATOM 569 C C . SER A 1 73 ? 4.492 -5.973 -8.938 1.00 93.38 73 SER A C 1
ATOM 571 O O . SER A 1 73 ? 5.429 -5.631 -9.651 1.00 93.38 73 SER A O 1
ATOM 573 N N . VAL A 1 74 ? 4.456 -5.693 -7.630 1.00 94.62 74 VAL A N 1
ATOM 574 C CA . VAL A 1 74 ? 5.527 -4.974 -6.910 1.00 94.62 74 VAL A CA 1
ATOM 575 C C . VAL A 1 74 ? 6.853 -5.724 -6.991 1.00 94.62 74 VAL A C 1
ATOM 577 O O . VAL A 1 74 ? 7.875 -5.133 -7.330 1.00 94.62 74 VAL A O 1
ATOM 580 N N . VAL A 1 75 ? 6.845 -7.032 -6.711 1.00 95.00 75 VAL A N 1
ATOM 581 C CA . VAL A 1 75 ? 8.060 -7.862 -6.780 1.00 95.00 75 VAL A CA 1
ATOM 582 C C . VAL A 1 75 ? 8.603 -7.894 -8.204 1.00 95.00 75 VAL A C 1
ATOM 584 O O . VAL A 1 75 ? 9.787 -7.651 -8.406 1.00 95.00 75 VAL A O 1
ATOM 587 N N . LYS A 1 76 ? 7.738 -8.131 -9.194 1.00 92.75 76 LYS A N 1
ATOM 588 C CA . LYS A 1 76 ? 8.102 -8.155 -10.614 1.00 92.75 76 LYS A CA 1
ATOM 589 C C . LYS A 1 76 ? 8.719 -6.828 -11.060 1.00 92.75 76 LYS A C 1
ATOM 591 O O . LYS A 1 76 ? 9.784 -6.831 -11.669 1.00 92.75 76 LYS A O 1
ATOM 596 N N . PHE A 1 77 ? 8.088 -5.707 -10.712 1.00 89.88 77 PHE A N 1
ATOM 597 C CA . PHE A 1 77 ? 8.592 -4.371 -11.017 1.00 89.88 77 PHE A CA 1
ATOM 598 C C . PHE A 1 77 ? 9.962 -4.124 -10.371 1.00 89.88 77 PHE A C 1
ATOM 600 O O . PHE A 1 77 ? 10.900 -3.731 -11.058 1.00 89.88 77 PHE A O 1
ATOM 607 N N . GLY A 1 78 ? 10.110 -4.442 -9.081 1.00 90.56 78 GLY A N 1
ATOM 608 C CA . GLY A 1 78 ? 11.386 -4.322 -8.373 1.00 90.56 78 GLY A CA 1
ATOM 609 C C . GLY A 1 78 ? 12.501 -5.183 -8.976 1.00 90.56 78 GLY A C 1
ATOM 610 O O . GLY A 1 78 ? 13.630 -4.714 -9.100 1.00 90.56 78 GLY A O 1
ATOM 611 N N . CYS A 1 79 ? 12.190 -6.413 -9.400 1.00 90.00 79 CYS A N 1
ATOM 612 C CA . CYS A 1 79 ? 13.140 -7.281 -10.097 1.00 90.00 79 CYS A CA 1
ATOM 613 C C . CYS A 1 79 ? 13.600 -6.672 -11.424 1.00 90.00 79 CYS A C 1
ATOM 615 O O . CYS A 1 79 ? 14.799 -6.665 -11.691 1.00 90.00 79 CYS A O 1
ATOM 617 N N . PHE A 1 80 ? 12.685 -6.118 -12.224 1.00 87.81 80 PHE A N 1
ATOM 618 C CA . PHE A 1 80 ? 13.069 -5.442 -13.463 1.00 87.81 80 PHE A CA 1
ATOM 619 C C . PHE A 1 80 ? 13.922 -4.203 -13.200 1.00 87.81 80 PHE A C 1
ATOM 621 O O . PHE A 1 80 ? 14.963 -4.058 -13.830 1.00 87.81 80 PHE A O 1
ATOM 628 N N . CYS A 1 81 ? 13.575 -3.368 -12.216 1.00 85.94 81 CYS A N 1
ATOM 629 C CA . CYS A 1 81 ? 14.414 -2.228 -11.830 1.00 85.94 81 CYS A CA 1
ATOM 630 C C . CYS A 1 81 ? 15.851 -2.628 -11.467 1.00 85.94 81 CYS A C 1
ATOM 632 O O . CYS A 1 81 ? 16.772 -1.865 -11.744 1.00 85.94 81 CYS A O 1
ATOM 634 N N . ALA A 1 82 ? 16.044 -3.800 -10.853 1.00 85.44 82 ALA A N 1
ATOM 635 C CA . ALA A 1 82 ? 17.361 -4.305 -10.472 1.00 85.44 82 ALA A CA 1
ATOM 636 C C . ALA A 1 82 ? 18.154 -4.920 -11.640 1.00 85.44 82 ALA A C 1
ATOM 638 O O . ALA A 1 82 ? 19.371 -5.051 -11.539 1.00 85.44 82 ALA A O 1
ATOM 639 N N . GLN A 1 83 ? 17.477 -5.332 -12.715 1.00 83.38 83 GLN A N 1
ATOM 640 C CA . GLN A 1 83 ? 18.079 -6.034 -13.853 1.00 83.38 83 GLN A CA 1
ATOM 641 C C . GLN A 1 83 ? 18.351 -5.135 -15.062 1.00 83.38 83 GLN A C 1
ATOM 643 O O . GLN A 1 83 ? 19.121 -5.542 -15.925 1.00 83.38 83 GLN A O 1
ATOM 648 N N . LEU A 1 84 ? 17.743 -3.945 -15.127 1.00 79.25 84 LEU A N 1
ATOM 649 C CA . LEU A 1 84 ? 17.936 -2.993 -16.225 1.00 79.25 84 LEU A CA 1
ATOM 650 C C . LEU A 1 84 ? 19.407 -2.583 -16.353 1.00 79.25 84 LEU A C 1
ATOM 652 O O . LEU A 1 84 ? 19.969 -1.991 -15.427 1.00 79.25 84 LEU A O 1
ATOM 656 N N . GLN A 1 85 ? 19.999 -2.858 -17.514 1.00 72.06 85 GLN A N 1
ATOM 657 C CA . GLN A 1 85 ? 21.401 -2.547 -17.812 1.00 72.06 85 GLN A CA 1
ATOM 658 C C . GLN A 1 85 ? 21.555 -1.254 -18.617 1.00 72.06 85 GLN A C 1
ATOM 660 O O . GLN A 1 85 ? 22.622 -0.643 -18.587 1.00 72.06 85 GLN A O 1
ATOM 665 N N . SER A 1 86 ? 20.498 -0.806 -19.301 1.00 69.19 86 SER A N 1
ATOM 666 C CA . SER A 1 86 ? 20.486 0.443 -20.067 1.00 69.19 86 SER A CA 1
ATOM 667 C C . SER A 1 86 ? 19.137 1.166 -19.990 1.00 69.19 86 SER A C 1
ATOM 669 O O . SER A 1 86 ? 18.111 0.588 -19.625 1.00 69.19 86 SER A O 1
ATOM 671 N N . ASP A 1 87 ? 19.133 2.454 -20.338 1.00 67.38 87 ASP A N 1
ATOM 672 C CA . ASP A 1 87 ? 17.913 3.272 -20.374 1.00 67.38 87 ASP A CA 1
ATOM 673 C C . ASP A 1 87 ? 16.994 2.921 -21.558 1.00 67.38 87 ASP A C 1
ATOM 675 O O . ASP A 1 87 ? 15.791 3.177 -21.505 1.00 67.38 87 ASP A O 1
ATOM 679 N N . ASP A 1 88 ? 17.513 2.252 -22.591 1.00 64.75 88 ASP A N 1
ATOM 680 C CA . ASP A 1 88 ? 16.714 1.792 -23.733 1.00 64.75 88 ASP A CA 1
ATOM 681 C C . ASP A 1 88 ? 15.751 0.652 -23.339 1.00 64.75 88 ASP A C 1
ATOM 683 O O . ASP A 1 88 ? 14.621 0.573 -23.833 1.00 64.75 88 ASP A O 1
ATOM 687 N N . GLU A 1 89 ? 16.140 -0.185 -22.369 1.00 65.56 89 GLU A N 1
ATOM 688 C CA . GLU A 1 89 ? 15.313 -1.266 -21.806 1.00 65.56 89 GLU A CA 1
ATOM 689 C C . GLU A 1 89 ? 14.169 -0.748 -20.910 1.00 65.56 89 GLU A C 1
ATOM 691 O O . GLU A 1 89 ? 13.200 -1.456 -20.614 1.00 65.56 89 GLU A O 1
ATOM 696 N N . LEU A 1 90 ? 14.238 0.520 -20.501 1.00 66.75 90 LEU A N 1
ATOM 697 C CA . LEU A 1 90 ? 13.261 1.171 -19.627 1.00 66.75 90 LEU A CA 1
ATOM 698 C C . LEU A 1 90 ? 11.891 1.277 -20.317 1.00 66.75 90 LEU A C 1
ATOM 700 O O . LEU A 1 90 ? 10.841 1.052 -19.711 1.00 66.75 90 LEU A O 1
ATOM 704 N N . SER A 1 91 ? 11.895 1.541 -21.622 1.00 65.00 91 SER A N 1
ATOM 705 C CA . SER A 1 91 ? 10.671 1.669 -22.414 1.00 65.00 91 SER A CA 1
ATOM 706 C C . SER A 1 91 ? 10.014 0.322 -22.751 1.00 65.00 91 SER A C 1
ATOM 708 O O . SER A 1 91 ? 8.786 0.230 -22.802 1.00 65.00 91 SER A O 1
ATOM 710 N N . SER A 1 92 ? 10.805 -0.735 -22.944 1.00 73.12 92 SER A N 1
ATOM 711 C CA . SER A 1 92 ? 10.324 -2.052 -23.381 1.00 73.12 92 SER A CA 1
ATOM 712 C C . SER A 1 92 ? 9.986 -2.995 -22.224 1.00 73.12 92 SER A C 1
ATOM 714 O O . SER A 1 92 ? 9.094 -3.830 -22.371 1.00 73.12 92 SER A O 1
ATOM 716 N N . ILE A 1 93 ? 10.636 -2.843 -21.063 1.00 75.31 93 ILE A N 1
ATOM 717 C CA . ILE A 1 93 ? 10.460 -3.725 -19.897 1.00 75.31 93 ILE A CA 1
ATOM 718 C C . ILE A 1 93 ? 9.751 -2.997 -18.751 1.00 75.31 93 ILE A C 1
ATOM 720 O O . ILE A 1 93 ? 8.759 -3.498 -18.207 1.00 75.31 93 ILE A O 1
ATOM 724 N N . LEU A 1 94 ? 10.218 -1.798 -18.389 1.00 78.00 94 LEU A N 1
ATOM 725 C CA . LEU A 1 94 ? 9.731 -1.112 -17.192 1.00 78.00 94 LEU A CA 1
ATOM 726 C C . LEU A 1 94 ? 8.350 -0.483 -17.391 1.00 78.00 94 LEU A C 1
ATOM 728 O O . LEU A 1 94 ? 7.521 -0.553 -16.486 1.00 78.00 94 LEU A O 1
ATOM 732 N N . LEU A 1 95 ? 8.055 0.077 -18.570 1.00 81.38 95 LEU A N 1
ATOM 733 C CA . LEU A 1 95 ? 6.730 0.642 -18.862 1.00 81.38 95 LEU A CA 1
ATOM 734 C C . LEU A 1 95 ? 5.601 -0.405 -18.790 1.00 81.38 95 LEU A C 1
ATOM 736 O O . LEU A 1 95 ? 4.607 -0.136 -18.106 1.00 81.38 95 LEU A O 1
ATOM 740 N N . PRO A 1 96 ? 5.697 -1.592 -19.428 1.00 82.81 96 PRO A N 1
ATOM 741 C CA . PRO A 1 96 ? 4.686 -2.637 -19.258 1.00 82.81 96 PRO A CA 1
ATOM 742 C C . PRO A 1 96 ? 4.529 -3.091 -17.803 1.00 82.81 96 PRO A C 1
ATOM 744 O O . PRO A 1 96 ? 3.401 -3.218 -17.324 1.00 82.81 96 PRO A O 1
ATOM 747 N N . ALA A 1 97 ? 5.639 -3.274 -17.080 1.00 84.75 97 ALA A N 1
ATOM 748 C CA . ALA A 1 97 ? 5.609 -3.657 -15.670 1.00 84.75 97 ALA A CA 1
ATOM 749 C C . ALA A 1 97 ? 4.977 -2.571 -14.782 1.00 84.75 97 ALA A C 1
ATOM 751 O O . ALA A 1 97 ? 4.193 -2.878 -13.887 1.00 84.75 97 ALA A O 1
ATOM 752 N N . GLY A 1 98 ? 5.265 -1.299 -15.059 1.00 86.12 98 GLY A N 1
ATOM 753 C CA . GLY A 1 98 ? 4.672 -0.153 -14.374 1.00 86.12 98 GLY A CA 1
ATOM 754 C C . GLY A 1 98 ? 3.168 -0.040 -14.624 1.00 86.12 98 GLY A C 1
ATOM 755 O O . GLY A 1 98 ? 2.414 0.256 -13.701 1.00 86.12 98 GLY A O 1
ATOM 756 N N . ARG A 1 99 ? 2.695 -0.352 -15.838 1.00 86.75 99 ARG A N 1
ATOM 757 C CA . ARG A 1 99 ? 1.252 -0.418 -16.139 1.00 86.75 99 ARG A CA 1
ATOM 758 C C . ARG A 1 99 ? 0.556 -1.545 -15.383 1.00 86.75 99 ARG A C 1
ATOM 760 O O . ARG A 1 99 ? -0.525 -1.336 -14.844 1.00 86.75 99 ARG A O 1
ATOM 767 N N . GLU A 1 100 ? 1.162 -2.728 -15.327 1.00 87.06 100 GLU A N 1
ATOM 768 C CA . GLU A 1 100 ? 0.639 -3.858 -14.546 1.00 87.06 100 GLU A CA 1
ATOM 769 C C . GLU A 1 100 ? 0.562 -3.515 -13.049 1.00 87.06 100 GLU A C 1
ATOM 771 O O . GLU A 1 100 ? -0.457 -3.765 -12.397 1.00 87.06 100 GLU A O 1
ATOM 776 N N . LEU A 1 101 ? 1.602 -2.864 -12.522 1.00 88.50 101 LEU A N 1
ATOM 777 C CA . LEU A 1 101 ? 1.637 -2.355 -11.155 1.00 88.50 101 LEU A CA 1
ATOM 778 C C . LEU A 1 101 ? 0.519 -1.334 -10.893 1.00 88.50 101 LEU A C 1
ATOM 780 O O . LEU A 1 101 ? -0.220 -1.481 -9.924 1.00 88.50 101 LEU A O 1
ATOM 784 N N . ALA A 1 102 ? 0.353 -0.339 -11.768 1.00 87.88 102 ALA A N 1
ATOM 785 C CA . ALA A 1 102 ? -0.692 0.677 -11.640 1.00 87.88 102 ALA A CA 1
ATOM 786 C C . ALA A 1 102 ? -2.103 0.070 -11.703 1.00 87.88 102 ALA A C 1
ATOM 788 O O . ALA A 1 102 ? -2.976 0.434 -10.916 1.00 87.88 102 ALA A O 1
ATOM 789 N N . ASN A 1 103 ? -2.321 -0.902 -12.592 1.00 90.69 103 ASN A N 1
ATOM 790 C CA . ASN A 1 103 ? -3.600 -1.599 -12.708 1.00 90.69 103 ASN A CA 1
ATOM 791 C C . ASN A 1 103 ? -3.925 -2.391 -11.437 1.00 90.69 103 ASN A C 1
ATOM 793 O O . ASN A 1 103 ? -5.019 -2.261 -10.889 1.00 90.69 103 ASN A O 1
ATOM 797 N N . THR A 1 104 ? -2.980 -3.194 -10.943 1.00 91.12 104 THR A N 1
ATOM 798 C CA . THR A 1 104 ? -3.194 -3.992 -9.724 1.00 91.12 104 THR A CA 1
ATOM 799 C C . THR A 1 104 ? -3.334 -3.120 -8.477 1.00 91.12 104 THR A C 1
ATOM 801 O O . THR A 1 104 ? -4.141 -3.441 -7.605 1.00 91.12 104 THR A O 1
ATOM 804 N N . PHE A 1 105 ? -2.643 -1.978 -8.422 1.00 91.81 105 PHE A N 1
ATOM 805 C CA . PHE A 1 105 ? -2.858 -0.957 -7.398 1.00 91.81 105 PHE A CA 1
ATOM 806 C C . PHE A 1 105 ? -4.281 -0.385 -7.456 1.00 91.81 105 PHE A C 1
ATOM 808 O O . PHE A 1 105 ? -4.987 -0.397 -6.450 1.00 91.81 105 PHE A O 1
ATOM 815 N N . GLY A 1 106 ? -4.750 0.037 -8.635 1.00 86.56 106 GLY A N 1
ATOM 816 C CA . GLY A 1 106 ? -6.100 0.583 -8.812 1.00 86.56 106 GLY A CA 1
ATOM 817 C C . GLY A 1 106 ? -7.210 -0.403 -8.425 1.00 86.56 106 GLY A C 1
ATOM 818 O O . GLY A 1 106 ? -8.188 -0.023 -7.772 1.00 86.56 106 GLY A O 1
ATOM 819 N N . VAL A 1 107 ? -7.044 -1.686 -8.758 1.00 91.12 107 VAL A N 1
ATOM 820 C CA . VAL A 1 107 ? -7.980 -2.749 -8.354 1.00 91.12 107 VAL A CA 1
ATOM 821 C C . VAL A 1 107 ? -7.969 -2.952 -6.836 1.00 91.12 107 VAL A C 1
ATOM 823 O O . VAL A 1 107 ? -9.039 -3.041 -6.224 1.00 91.12 107 VAL A O 1
ATOM 826 N N . LEU A 1 108 ? -6.789 -2.964 -6.207 1.00 91.75 108 LEU A N 1
ATOM 827 C CA . LEU A 1 108 ? -6.670 -3.065 -4.752 1.00 91.75 108 LEU A CA 1
ATOM 828 C C . LEU A 1 108 ? -7.334 -1.875 -4.045 1.00 91.75 108 LEU A C 1
ATOM 830 O O . LEU A 1 108 ? -8.114 -2.085 -3.115 1.00 91.75 108 LEU A O 1
ATOM 834 N N . CYS A 1 109 ? -7.088 -0.650 -4.518 1.00 89.06 109 CYS A N 1
ATOM 835 C CA . CYS A 1 109 ? -7.741 0.566 -4.029 1.00 89.06 109 CYS A CA 1
ATOM 836 C C . CYS A 1 109 ? -9.262 0.443 -4.103 1.00 89.06 109 CYS A C 1
ATOM 838 O O . CYS A 1 109 ? -9.939 0.658 -3.105 1.00 89.06 109 CYS A O 1
ATOM 840 N N . THR A 1 110 ? -9.793 0.015 -5.250 1.00 88.50 110 THR A N 1
ATOM 841 C CA . THR A 1 110 ? -11.238 -0.177 -5.447 1.00 88.50 110 THR A CA 1
ATOM 842 C C . THR A 1 110 ? -11.813 -1.177 -4.440 1.00 88.50 110 THR A C 1
ATOM 844 O O . THR A 1 110 ? -12.855 -0.927 -3.832 1.00 88.50 110 THR A O 1
ATOM 847 N N . CYS A 1 111 ? -11.109 -2.288 -4.198 1.00 88.88 111 CYS A N 1
ATOM 848 C CA . CYS A 1 111 ? -11.517 -3.277 -3.201 1.00 88.88 111 CYS A CA 1
ATOM 849 C C . CYS A 1 111 ? -11.511 -2.699 -1.780 1.00 88.88 111 CYS A C 1
ATOM 851 O O . CYS A 1 111 ? -12.458 -2.909 -1.023 1.00 88.88 111 CYS A O 1
ATOM 853 N N . MET A 1 112 ? -10.470 -1.948 -1.418 1.00 89.31 112 MET A N 1
ATOM 854 C CA . MET A 1 112 ? -10.372 -1.292 -0.113 1.00 89.31 112 MET A CA 1
ATOM 855 C C . MET A 1 112 ? -11.472 -0.240 0.078 1.00 89.31 112 MET A C 1
ATOM 857 O O . MET A 1 112 ? -12.095 -0.198 1.138 1.00 89.31 112 MET A O 1
ATOM 861 N N . THR A 1 113 ? -11.781 0.555 -0.949 1.00 85.94 113 THR A N 1
ATOM 862 C CA . THR A 1 113 ? -12.885 1.524 -0.928 1.00 85.94 113 THR A CA 1
ATOM 863 C C . THR A 1 113 ? -14.228 0.832 -0.712 1.00 85.94 113 THR A C 1
ATOM 865 O O . THR A 1 113 ? -15.013 1.270 0.125 1.00 85.94 113 THR A O 1
ATOM 868 N N . ALA A 1 114 ? -14.487 -0.287 -1.390 1.00 84.88 114 ALA A N 1
ATOM 869 C CA . ALA A 1 114 ? -15.716 -1.049 -1.179 1.00 84.88 114 ALA A CA 1
ATOM 870 C C . ALA A 1 114 ? -15.836 -1.586 0.262 1.00 84.88 114 ALA A C 1
ATOM 872 O O . ALA A 1 114 ? -16.926 -1.569 0.836 1.00 84.88 114 ALA A O 1
ATOM 873 N N . VAL A 1 115 ? -14.722 -2.002 0.880 1.00 84.25 115 VAL A N 1
ATOM 874 C CA . VAL A 1 115 ? -14.694 -2.381 2.306 1.00 84.25 115 VAL A CA 1
ATOM 875 C C . VAL A 1 115 ? -14.994 -1.178 3.206 1.00 84.25 115 VAL A C 1
ATOM 877 O O . VAL A 1 115 ? -15.818 -1.287 4.115 1.00 84.25 115 VAL A O 1
ATOM 880 N N . ALA A 1 116 ? -14.384 -0.020 2.938 1.00 84.44 116 ALA A N 1
ATOM 881 C CA . ALA A 1 116 ? -14.625 1.208 3.696 1.00 84.44 116 ALA A CA 1
ATOM 882 C C . ALA A 1 116 ? -16.095 1.643 3.663 1.00 84.44 116 ALA A C 1
ATOM 884 O O . ALA A 1 116 ? -16.628 2.047 4.695 1.00 84.44 116 ALA A O 1
ATOM 885 N N . LEU A 1 117 ? -16.745 1.545 2.499 1.00 82.31 117 LEU A N 1
ATOM 886 C CA . LEU A 1 117 ? -18.145 1.934 2.316 1.00 82.31 117 LEU A CA 1
ATOM 887 C C . LEU A 1 117 ? -19.111 1.020 3.082 1.00 82.31 117 LEU A C 1
ATOM 889 O O . LEU A 1 117 ? -20.112 1.496 3.607 1.00 82.31 117 LEU A O 1
ATOM 893 N N . LYS A 1 118 ? -18.803 -0.277 3.204 1.00 79.06 118 LYS A N 1
ATOM 894 C CA . LYS A 1 118 ? -19.619 -1.231 3.983 1.00 79.06 118 LYS A CA 1
ATOM 895 C C . LYS A 1 118 ? -19.412 -1.112 5.488 1.00 79.06 118 LYS A C 1
ATOM 897 O O . LYS A 1 118 ? -20.297 -1.439 6.270 1.00 79.06 118 LYS A O 1
ATOM 902 N N . GLY A 1 119 ? -18.216 -0.705 5.889 1.00 70.06 119 GLY A N 1
ATOM 903 C CA . GLY A 1 119 ? -17.745 -0.832 7.257 1.00 70.06 119 GLY A CA 1
ATOM 904 C C . GLY A 1 119 ? -18.024 0.348 8.188 1.00 70.06 119 GLY A C 1
ATOM 905 O O . GLY A 1 119 ? -17.634 0.309 9.359 1.00 70.06 119 GLY A O 1
ATOM 906 N N . GLY A 1 120 ? -18.647 1.412 7.678 1.00 72.12 120 GLY A N 1
ATOM 907 C CA . GLY A 1 120 ? -18.854 2.657 8.414 1.00 72.12 120 GLY A CA 1
ATOM 908 C C . GLY A 1 120 ? -17.546 3.372 8.786 1.00 72.12 120 GLY A C 1
ATOM 909 O O . GLY A 1 120 ? -16.447 2.984 8.387 1.00 72.12 120 GLY A O 1
ATOM 910 N N . LYS A 1 121 ? -17.657 4.431 9.601 1.00 76.19 121 LYS A N 1
ATOM 911 C CA . LYS A 1 121 ? -16.569 5.399 9.864 1.00 76.19 121 LYS A CA 1
ATOM 912 C C . LYS A 1 121 ? -15.252 4.772 10.355 1.00 76.19 121 LYS A C 1
ATOM 914 O O . LYS A 1 121 ? -14.181 5.259 10.003 1.00 76.19 121 LYS A O 1
ATOM 919 N N . GLY A 1 122 ? -15.315 3.703 11.155 1.00 70.06 122 GLY A N 1
ATOM 920 C CA . GLY A 1 122 ? -14.125 3.037 11.702 1.00 70.06 122 GLY A CA 1
ATOM 921 C C . GLY A 1 122 ? -13.285 2.334 10.632 1.00 70.06 122 GLY A C 1
ATOM 922 O O . GLY A 1 122 ? -12.069 2.513 10.584 1.00 70.06 122 GLY A O 1
ATOM 923 N N . LEU A 1 123 ? -13.936 1.592 9.734 1.00 77.56 123 LEU A N 1
ATOM 924 C CA . LEU A 1 123 ? -13.263 0.940 8.609 1.00 77.56 123 LEU A CA 1
ATOM 925 C C . LEU A 1 123 ? -12.842 1.948 7.542 1.00 77.56 123 LEU A C 1
ATOM 927 O O . LEU A 1 123 ? -11.774 1.787 6.961 1.00 77.56 123 LEU A O 1
ATOM 931 N N . THR A 1 124 ? -13.608 3.025 7.340 1.00 82.31 124 THR A N 1
ATOM 932 C CA . THR A 1 124 ? -13.180 4.142 6.486 1.00 82.31 124 THR A CA 1
ATOM 933 C C . THR A 1 124 ? -11.851 4.734 6.954 1.00 82.31 124 THR A C 1
ATOM 935 O O . THR A 1 124 ? -10.965 4.946 6.132 1.00 82.31 124 THR A O 1
ATOM 938 N N . ALA A 1 125 ? -11.674 4.958 8.259 1.00 78.75 125 ALA A N 1
ATOM 939 C CA . ALA A 1 125 ? -10.426 5.494 8.800 1.00 78.75 125 ALA A CA 1
ATOM 940 C C . ALA A 1 125 ? -9.246 4.508 8.676 1.00 78.75 125 ALA A C 1
ATOM 942 O O . ALA A 1 125 ? -8.150 4.926 8.300 1.00 78.75 125 ALA A O 1
ATOM 943 N N . GLU A 1 126 ? -9.457 3.210 8.953 1.00 81.06 126 GLU A N 1
ATOM 944 C CA . GLU A 1 126 ? -8.421 2.168 8.786 1.00 81.06 126 GLU A CA 1
ATOM 945 C C . GLU A 1 126 ? -7.991 2.051 7.314 1.00 81.06 126 GLU A C 1
ATOM 947 O O . GLU A 1 126 ? -6.794 2.041 7.020 1.00 81.06 126 GLU A O 1
ATOM 952 N N . VAL A 1 127 ? -8.958 2.034 6.391 1.00 87.12 127 VAL A N 1
ATOM 953 C CA . VAL A 1 127 ? -8.713 1.993 4.944 1.00 87.12 127 VAL A CA 1
ATOM 954 C C . VAL A 1 127 ? -8.006 3.252 4.456 1.00 87.12 127 VAL A C 1
ATOM 956 O O . VAL A 1 127 ? -7.055 3.123 3.695 1.00 87.12 127 VAL A O 1
ATOM 959 N N . ALA A 1 128 ? -8.430 4.445 4.879 1.00 85.19 128 ALA A N 1
ATOM 960 C CA . ALA A 1 128 ? -7.824 5.702 4.440 1.00 85.19 128 ALA A CA 1
ATOM 961 C C . ALA A 1 128 ? -6.357 5.797 4.873 1.00 85.19 128 ALA A C 1
ATOM 963 O O . ALA A 1 128 ? -5.488 6.031 4.042 1.00 85.19 128 ALA A O 1
ATOM 964 N N . ALA A 1 129 ? -6.064 5.517 6.147 1.00 83.62 129 ALA A N 1
ATOM 965 C CA . ALA A 1 129 ? -4.694 5.553 6.652 1.00 83.62 129 ALA A CA 1
ATOM 966 C C . ALA A 1 129 ? -3.780 4.552 5.927 1.00 83.62 129 ALA A C 1
ATOM 968 O O . ALA A 1 129 ? -2.623 4.853 5.650 1.00 83.62 129 ALA A O 1
ATOM 969 N N . LEU A 1 130 ? -4.291 3.356 5.620 1.00 88.00 130 LEU A N 1
ATOM 970 C CA . LEU A 1 130 ? -3.525 2.347 4.895 1.00 88.00 130 LEU A CA 1
ATOM 971 C C . LEU A 1 130 ? -3.398 2.669 3.399 1.00 88.00 130 LEU A C 1
ATOM 973 O O . LEU A 1 130 ? -2.350 2.409 2.817 1.00 88.00 130 LEU A O 1
ATOM 977 N N . GLY A 1 131 ? -4.446 3.226 2.793 1.00 90.31 131 GLY A N 1
ATOM 978 C CA . GLY A 1 131 ? -4.465 3.672 1.403 1.00 90.31 131 GLY A CA 1
ATOM 979 C C . GLY A 1 131 ? -3.453 4.784 1.155 1.00 90.31 131 GLY A C 1
ATOM 980 O O . GLY A 1 131 ? -2.619 4.630 0.269 1.00 90.31 131 GLY A O 1
ATOM 981 N N . ASP A 1 132 ? -3.451 5.824 1.994 1.00 88.62 132 ASP A N 1
ATOM 982 C CA . ASP A 1 132 ? -2.494 6.939 1.927 1.00 88.62 132 ASP A CA 1
ATOM 983 C C . ASP A 1 132 ? -1.041 6.445 2.076 1.00 88.62 132 ASP A C 1
ATOM 985 O O . ASP A 1 132 ? -0.140 6.876 1.353 1.00 88.62 132 ASP A O 1
ATOM 989 N N . ASP A 1 133 ? -0.809 5.500 2.994 1.00 89.69 133 ASP A N 1
ATOM 990 C CA . ASP A 1 133 ? 0.501 4.875 3.192 1.00 89.69 133 ASP A CA 1
ATOM 991 C C . ASP A 1 133 ? 0.971 4.122 1.937 1.00 89.69 133 ASP A C 1
ATOM 993 O O . ASP A 1 133 ? 2.144 4.212 1.576 1.00 89.69 133 ASP A O 1
ATOM 997 N N . ILE A 1 134 ? 0.086 3.356 1.287 1.00 92.69 134 ILE A N 1
ATOM 998 C CA . ILE A 1 134 ? 0.412 2.586 0.076 1.00 92.69 134 ILE A CA 1
ATOM 999 C C . ILE A 1 134 ? 0.645 3.530 -1.105 1.00 92.69 134 ILE A C 1
ATOM 1001 O O . ILE A 1 134 ? 1.652 3.375 -1.790 1.00 92.69 134 ILE A O 1
ATOM 1005 N N . ASP A 1 135 ? -0.235 4.509 -1.306 1.00 91.19 135 ASP A N 1
ATOM 1006 C CA . ASP A 1 135 ? -0.158 5.507 -2.379 1.00 91.19 135 ASP A CA 1
ATOM 1007 C C . ASP A 1 135 ? 1.186 6.241 -2.350 1.00 91.19 135 ASP A C 1
ATOM 1009 O O . ASP A 1 135 ? 1.947 6.210 -3.316 1.00 91.19 135 ASP A O 1
ATOM 1013 N N . LYS A 1 136 ? 1.577 6.743 -1.172 1.00 91.31 136 LYS A N 1
ATOM 1014 C CA . LYS A 1 136 ? 2.880 7.386 -0.973 1.00 91.31 136 LYS A CA 1
ATOM 1015 C C . LYS A 1 136 ? 4.057 6.476 -1.335 1.00 91.31 136 LYS A C 1
ATOM 1017 O O . LYS A 1 136 ? 5.065 6.949 -1.856 1.00 91.31 136 LYS A O 1
ATOM 1022 N N . GLN A 1 137 ? 3.981 5.181 -1.024 1.00 92.25 137 GLN A N 1
ATOM 1023 C CA . GLN A 1 137 ? 5.052 4.244 -1.375 1.00 92.25 137 GLN A CA 1
AT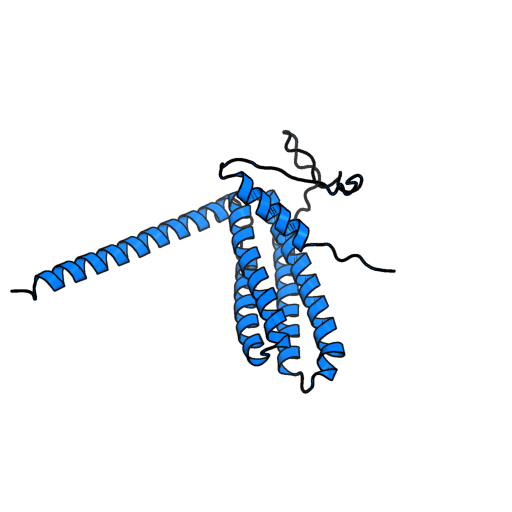OM 1024 C C . GLN A 1 137 ? 5.072 3.913 -2.872 1.00 92.25 137 GLN A C 1
ATOM 1026 O O . GLN A 1 137 ? 6.159 3.741 -3.418 1.00 92.25 137 GLN A O 1
ATOM 1031 N N . VAL A 1 138 ? 3.917 3.847 -3.540 1.00 90.88 138 VAL A N 1
ATOM 1032 C CA . VAL A 1 138 ? 3.831 3.669 -5.001 1.00 90.88 138 VAL A CA 1
ATOM 1033 C C . VAL A 1 138 ? 4.401 4.888 -5.728 1.00 90.88 138 VAL A C 1
ATOM 1035 O O . VAL A 1 138 ? 5.201 4.719 -6.650 1.00 90.88 138 VAL A O 1
ATOM 1038 N N . ASP A 1 139 ? 4.094 6.098 -5.265 1.00 89.06 139 ASP A N 1
ATOM 1039 C CA . ASP A 1 139 ? 4.687 7.330 -5.792 1.00 89.06 139 ASP A CA 1
ATOM 1040 C C . ASP A 1 139 ? 6.208 7.336 -5.612 1.00 89.06 139 ASP A C 1
ATOM 1042 O O . ASP A 1 139 ? 6.947 7.500 -6.586 1.00 89.06 139 ASP A O 1
ATOM 1046 N N . ASN A 1 140 ? 6.699 7.054 -4.399 1.00 89.19 140 ASN A N 1
ATOM 1047 C CA . ASN A 1 140 ? 8.139 6.944 -4.141 1.00 89.19 140 ASN A CA 1
ATOM 1048 C C . ASN A 1 140 ? 8.808 5.894 -5.036 1.00 89.19 140 ASN A C 1
ATOM 1050 O O . ASN A 1 140 ? 9.919 6.115 -5.510 1.00 89.19 140 ASN A O 1
ATOM 1054 N N . LEU A 1 141 ? 8.143 4.757 -5.266 1.00 87.94 141 LEU A N 1
ATOM 1055 C CA . LEU A 1 141 ? 8.639 3.683 -6.122 1.00 87.94 141 LEU A CA 1
ATOM 1056 C C . LEU A 1 141 ? 8.763 4.148 -7.576 1.00 87.94 141 LEU A C 1
ATOM 1058 O O . LEU A 1 141 ? 9.772 3.862 -8.217 1.00 87.94 141 LEU A O 1
ATOM 1062 N N . SER A 1 142 ? 7.768 4.883 -8.080 1.00 85.94 142 SER A N 1
ATOM 1063 C CA . SER A 1 142 ? 7.778 5.424 -9.443 1.00 85.94 142 SER A CA 1
ATOM 1064 C C . SER A 1 142 ? 8.907 6.439 -9.652 1.00 85.94 142 SER A C 1
ATOM 1066 O O . SER A 1 142 ? 9.616 6.369 -10.654 1.00 85.94 142 SER A O 1
ATOM 1068 N N . ILE A 1 143 ? 9.140 7.314 -8.668 1.00 85.19 143 ILE A N 1
ATOM 1069 C CA . ILE A 1 143 ? 10.226 8.298 -8.691 1.00 85.19 143 ILE A CA 1
ATOM 1070 C C . ILE A 1 143 ? 11.577 7.579 -8.630 1.00 85.19 143 ILE A C 1
ATOM 1072 O O . ILE A 1 143 ? 12.431 7.800 -9.485 1.00 85.19 143 ILE A O 1
ATOM 1076 N N . ALA A 1 144 ? 11.753 6.670 -7.667 1.00 86.06 144 ALA A N 1
ATOM 1077 C CA . ALA A 1 144 ? 12.989 5.916 -7.478 1.00 86.06 144 ALA A CA 1
ATOM 1078 C C . ALA A 1 144 ? 13.369 5.077 -8.702 1.00 86.06 144 ALA A C 1
ATOM 1080 O O . ALA A 1 144 ? 14.541 5.002 -9.057 1.00 86.06 144 ALA A O 1
ATOM 1081 N N . ALA A 1 145 ? 12.394 4.481 -9.388 1.00 84.25 145 AL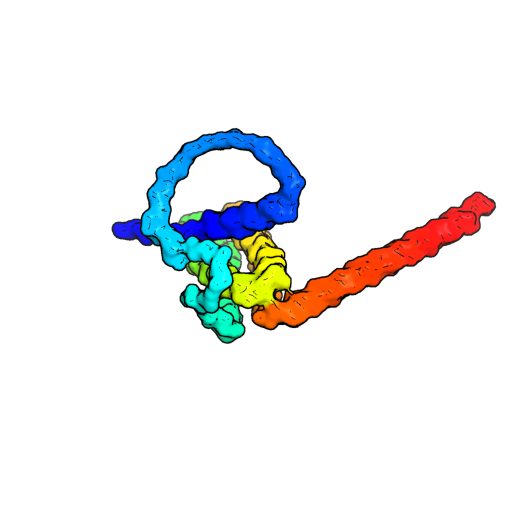A A N 1
ATOM 1082 C CA . ALA A 1 145 ? 12.655 3.707 -10.598 1.00 84.25 145 ALA A CA 1
ATOM 1083 C C . ALA A 1 145 ? 13.314 4.541 -11.716 1.00 84.25 145 ALA A C 1
ATOM 1085 O O . ALA A 1 145 ? 14.055 3.991 -12.535 1.00 84.25 145 ALA A O 1
ATOM 1086 N N . LEU A 1 146 ? 13.071 5.856 -11.727 1.00 81.69 146 LEU A N 1
ATOM 1087 C CA . LEU A 1 146 ? 13.633 6.798 -12.693 1.00 81.69 146 LEU A CA 1
ATOM 1088 C C . LEU A 1 146 ? 14.921 7.466 -12.197 1.00 81.69 146 LEU A C 1
ATOM 1090 O O . LEU A 1 146 ? 15.802 7.730 -13.009 1.00 81.69 146 LEU A O 1
ATOM 1094 N N . THR A 1 147 ? 15.038 7.751 -10.896 1.00 82.19 147 THR A N 1
ATOM 1095 C CA . THR A 1 147 ? 16.108 8.613 -10.357 1.00 82.19 147 THR A CA 1
ATOM 1096 C C . THR A 1 147 ? 17.148 7.889 -9.504 1.00 82.19 147 THR A C 1
ATOM 1098 O O . THR A 1 147 ? 18.310 8.283 -9.509 1.00 82.19 147 THR A O 1
ATOM 1101 N N . ASP A 1 148 ? 16.762 6.838 -8.779 1.00 84.69 148 ASP A N 1
ATOM 1102 C CA . ASP A 1 148 ? 17.639 6.081 -7.881 1.00 84.69 148 ASP A CA 1
ATOM 1103 C C . ASP A 1 148 ? 17.156 4.630 -7.752 1.00 84.69 148 ASP A C 1
ATOM 1105 O O . ASP A 1 148 ? 16.475 4.235 -6.794 1.00 84.69 148 ASP A O 1
ATOM 1109 N N . ARG A 1 149 ? 17.556 3.806 -8.727 1.00 79.25 149 ARG A N 1
ATOM 1110 C CA . ARG A 1 149 ? 17.176 2.388 -8.796 1.00 79.25 149 ARG A CA 1
ATOM 1111 C C . ARG A 1 149 ? 17.683 1.578 -7.601 1.00 79.25 149 ARG A C 1
ATOM 1113 O O . ARG A 1 149 ? 17.086 0.556 -7.270 1.00 79.25 149 ARG A O 1
ATOM 1120 N N . THR A 1 150 ? 18.728 2.030 -6.906 1.00 84.75 150 THR A N 1
ATOM 1121 C CA . THR A 1 150 ? 19.256 1.320 -5.729 1.00 84.75 150 THR A CA 1
ATOM 1122 C C . THR A 1 150 ? 18.284 1.381 -4.548 1.00 84.75 150 THR A C 1
ATOM 1124 O O . THR A 1 150 ? 18.168 0.427 -3.774 1.00 84.75 150 THR A O 1
ATOM 1127 N N . SER A 1 151 ? 17.500 2.459 -4.454 1.00 88.94 151 SER A N 1
ATOM 1128 C CA . SER A 1 151 ? 16.479 2.626 -3.418 1.00 88.94 151 SER A CA 1
ATOM 1129 C C . SER A 1 151 ? 15.207 1.802 -3.650 1.00 88.94 151 SER A C 1
ATOM 1131 O O . SER A 1 151 ? 14.466 1.555 -2.693 1.00 88.94 151 SER A O 1
ATOM 1133 N N . VAL A 1 152 ? 14.976 1.313 -4.876 1.00 89.38 152 VAL A N 1
ATOM 1134 C CA . VAL A 1 152 ? 13.761 0.575 -5.268 1.00 89.38 152 VAL A CA 1
ATOM 1135 C C . VAL A 1 152 ? 13.533 -0.653 -4.393 1.00 89.38 152 VAL A C 1
ATOM 1137 O O . VAL A 1 152 ? 12.422 -0.860 -3.915 1.00 89.38 152 VAL A O 1
ATOM 1140 N N . SER A 1 153 ? 14.576 -1.440 -4.111 1.00 90.50 153 SER A N 1
ATOM 1141 C CA . SER A 1 153 ? 14.455 -2.651 -3.281 1.00 90.50 153 SER A CA 1
ATOM 1142 C C . SER A 1 153 ? 13.912 -2.341 -1.879 1.00 90.50 153 SER A C 1
ATOM 1144 O O . SER A 1 153 ? 12.993 -3.002 -1.387 1.00 90.50 153 SER A O 1
ATOM 1146 N N . ARG A 1 154 ? 14.411 -1.264 -1.260 1.00 93.69 154 ARG A N 1
ATOM 1147 C CA . ARG A 1 154 ? 13.958 -0.796 0.056 1.00 93.69 154 ARG A CA 1
ATOM 1148 C C . ARG A 1 154 ? 12.502 -0.325 0.018 1.00 93.69 154 ARG A C 1
ATOM 1150 O O . ARG A 1 154 ? 11.740 -0.648 0.928 1.00 93.69 154 ARG A O 1
ATOM 1157 N N . ILE A 1 155 ? 12.109 0.403 -1.027 1.00 92.75 155 ILE A N 1
ATOM 1158 C CA . ILE A 1 155 ? 10.731 0.889 -1.197 1.00 92.75 155 ILE A CA 1
ATOM 1159 C C . ILE A 1 155 ? 9.773 -0.282 -1.449 1.00 92.75 155 ILE A C 1
ATOM 1161 O O . ILE A 1 155 ? 8.720 -0.354 -0.818 1.00 92.75 155 ILE A O 1
ATOM 1165 N N . CYS A 1 156 ? 10.161 -1.254 -2.280 1.00 93.69 156 CYS A N 1
ATOM 1166 C CA . CYS A 1 156 ? 9.419 -2.500 -2.461 1.00 93.69 156 CYS A CA 1
ATOM 1167 C C . CYS A 1 156 ? 9.233 -3.234 -1.127 1.00 93.69 156 CYS A C 1
ATOM 1169 O O . CYS A 1 156 ? 8.124 -3.669 -0.831 1.00 93.69 156 CYS A O 1
ATOM 1171 N N . GLY A 1 157 ? 10.270 -3.320 -0.288 1.00 94.56 157 GLY A N 1
ATOM 1172 C CA . GLY A 1 157 ? 10.166 -3.884 1.062 1.00 94.56 157 GLY A CA 1
ATOM 1173 C C . GLY A 1 157 ? 9.098 -3.188 1.914 1.00 94.56 157 GLY A C 1
ATOM 1174 O O . GLY A 1 157 ? 8.201 -3.847 2.443 1.00 94.56 157 GLY A O 1
ATOM 1175 N N . ALA A 1 158 ? 9.127 -1.854 1.972 1.00 93.69 158 ALA A N 1
ATOM 1176 C CA . ALA A 1 158 ? 8.125 -1.070 2.697 1.00 93.69 158 ALA A CA 1
ATOM 1177 C C . ALA A 1 158 ? 6.704 -1.281 2.143 1.00 93.69 158 ALA A C 1
ATOM 1179 O O . ALA A 1 158 ? 5.748 -1.446 2.907 1.00 93.69 158 ALA A O 1
ATOM 1180 N N . LEU A 1 159 ? 6.558 -1.328 0.818 1.00 93.81 159 LEU A N 1
ATOM 1181 C CA . LEU A 1 159 ? 5.282 -1.559 0.147 1.00 93.81 159 LEU A CA 1
ATOM 1182 C C . LEU A 1 159 ? 4.734 -2.963 0.455 1.00 93.81 159 LEU A C 1
ATOM 1184 O O . LEU A 1 159 ? 3.561 -3.104 0.796 1.00 93.81 159 LEU A O 1
ATOM 1188 N N . LEU A 1 160 ? 5.584 -3.995 0.451 1.00 95.44 160 LEU A N 1
ATOM 1189 C CA . LEU A 1 160 ? 5.215 -5.369 0.818 1.00 95.44 160 LEU A CA 1
ATOM 1190 C C . LEU A 1 160 ? 4.711 -5.478 2.263 1.00 95.44 160 LEU A C 1
ATOM 1192 O O . LEU A 1 160 ? 3.728 -6.179 2.521 1.00 95.44 160 LEU A O 1
ATOM 1196 N N . GLU A 1 161 ? 5.323 -4.759 3.204 1.00 94.50 161 GLU A N 1
ATOM 1197 C CA . GLU A 1 161 ? 4.818 -4.685 4.579 1.00 94.50 161 GLU A CA 1
ATOM 1198 C C . GLU A 1 161 ? 3.419 -4.066 4.645 1.00 94.50 161 GLU A C 1
ATOM 1200 O O . GLU A 1 161 ? 2.565 -4.537 5.402 1.00 94.50 161 GLU A O 1
ATOM 1205 N N . ARG A 1 162 ? 3.159 -3.010 3.863 1.00 93.56 162 ARG A N 1
ATOM 1206 C CA . ARG A 1 162 ? 1.839 -2.363 3.811 1.00 93.56 162 ARG A CA 1
ATOM 1207 C C . ARG A 1 162 ? 0.793 -3.267 3.171 1.00 93.56 162 ARG A C 1
ATOM 1209 O O . ARG A 1 162 ? -0.293 -3.405 3.729 1.00 93.56 162 ARG A O 1
ATOM 1216 N N . ILE A 1 163 ? 1.141 -3.999 2.118 1.00 93.69 163 ILE A N 1
ATOM 1217 C CA . ILE A 1 163 ? 0.267 -5.030 1.537 1.00 93.69 163 ILE A CA 1
ATOM 1218 C C . ILE A 1 163 ? -0.074 -6.102 2.579 1.00 93.69 163 ILE A C 1
ATOM 1220 O O . ILE A 1 163 ? -1.230 -6.508 2.709 1.00 93.69 163 ILE A O 1
ATOM 1224 N N . GLN A 1 164 ? 0.895 -6.524 3.394 1.00 93.00 164 GLN A N 1
ATOM 1225 C CA . GLN A 1 164 ? 0.636 -7.478 4.472 1.00 93.00 164 GLN A CA 1
ATOM 1226 C C . GLN A 1 164 ? -0.331 -6.921 5.529 1.00 93.00 164 GLN A C 1
ATOM 1228 O O . GLN A 1 164 ? -1.093 -7.687 6.127 1.00 93.00 164 GLN A O 1
ATOM 1233 N N . ARG A 1 165 ? -0.351 -5.600 5.754 1.00 90.69 165 ARG A N 1
ATOM 1234 C CA . ARG A 1 165 ? -1.358 -4.951 6.610 1.00 90.69 165 ARG A CA 1
ATOM 1235 C C . ARG A 1 165 ? -2.747 -4.982 5.980 1.00 90.69 165 ARG A C 1
ATOM 1237 O O . ARG A 1 165 ? -3.691 -5.250 6.717 1.00 90.69 165 ARG A O 1
ATOM 1244 N N . VAL A 1 166 ? -2.876 -4.830 4.657 1.00 90.25 166 VAL A N 1
ATOM 1245 C CA . VAL A 1 166 ? -4.174 -4.966 3.957 1.00 90.25 166 VAL A CA 1
ATOM 1246 C C . VAL A 1 166 ? -4.772 -6.345 4.219 1.00 90.25 166 VAL A C 1
ATOM 1248 O O . VAL A 1 166 ? -5.936 -6.466 4.588 1.00 90.25 166 VAL A O 1
ATOM 1251 N N . LYS A 1 167 ? -3.953 -7.400 4.154 1.00 88.81 167 LYS A N 1
ATOM 1252 C CA . LYS A 1 167 ? -4.397 -8.776 4.444 1.00 88.81 167 LYS A CA 1
ATOM 1253 C C . LYS A 1 167 ? -4.854 -8.997 5.890 1.00 88.81 167 LYS A C 1
ATOM 1255 O O . LYS A 1 167 ? -5.655 -9.892 6.177 1.00 88.81 167 LYS A O 1
ATOM 1260 N N . LYS A 1 168 ? -4.322 -8.197 6.814 1.00 87.19 168 LYS A N 1
ATOM 1261 C CA . LYS A 1 168 ? -4.664 -8.206 8.243 1.00 87.19 168 LYS A CA 1
ATOM 1262 C C . LYS A 1 168 ? -5.764 -7.200 8.593 1.00 87.19 168 LYS A C 1
ATOM 1264 O O . LYS A 1 168 ? -6.128 -7.105 9.768 1.00 87.19 168 LYS A O 1
ATOM 1269 N N . MET A 1 169 ? -6.271 -6.439 7.624 1.00 83.50 169 MET A N 1
ATOM 1270 C CA . MET A 1 169 ? -7.343 -5.474 7.843 1.00 83.50 169 MET A CA 1
ATOM 1271 C C . MET A 1 169 ? -8.590 -6.196 8.355 1.00 83.50 169 MET A C 1
ATOM 1273 O O . MET A 1 169 ? -8.875 -7.331 7.958 1.00 83.50 169 MET A O 1
ATOM 1277 N N . SER A 1 170 ? -9.288 -5.566 9.299 1.00 71.88 170 SER A N 1
ATOM 1278 C CA . SER A 1 170 ? -10.569 -6.107 9.739 1.00 71.88 170 SER A CA 1
ATOM 1279 C C . SER A 1 170 ? -11.590 -5.909 8.624 1.00 71.88 170 SER A C 1
ATOM 1281 O O . SER A 1 170 ? -11.556 -4.890 7.946 1.00 71.88 170 SER A O 1
ATOM 1283 N N . LEU A 1 171 ? -12.500 -6.860 8.430 1.00 74.56 171 LEU A N 1
ATOM 1284 C CA . LEU A 1 171 ? -13.703 -6.625 7.622 1.00 74.56 171 LEU A CA 1
ATOM 1285 C C . LEU A 1 171 ? -14.928 -6.357 8.493 1.00 74.56 171 LEU A C 1
ATOM 1287 O O . LEU A 1 171 ? -15.963 -5.936 7.989 1.00 74.56 171 LEU A O 1
ATOM 1291 N N . GLU A 1 172 ? -14.796 -6.565 9.804 1.00 75.31 172 GLU A N 1
ATOM 1292 C CA . GLU A 1 172 ? -15.841 -6.262 10.766 1.00 75.31 172 GLU A CA 1
ATOM 1293 C C . GLU A 1 172 ? -15.590 -4.899 11.428 1.00 75.31 172 GLU A C 1
ATOM 1295 O O . GLU A 1 172 ? -14.479 -4.661 11.933 1.00 75.31 172 GLU A O 1
ATOM 1300 N N . PRO A 1 173 ? -16.609 -4.020 11.495 1.00 68.75 173 PRO A N 1
ATOM 1301 C CA . PRO A 1 173 ? -16.507 -2.723 12.164 1.00 68.75 173 PRO A CA 1
ATOM 1302 C C . PRO A 1 173 ? -16.088 -2.831 13.638 1.00 68.75 173 PRO A C 1
ATOM 1304 O O . PRO A 1 173 ? -15.308 -2.015 14.128 1.00 68.75 173 PRO A O 1
ATOM 1307 N N . SER A 1 174 ? -16.564 -3.865 14.340 1.00 72.62 174 SER A N 1
ATOM 1308 C CA . SER A 1 174 ? -16.264 -4.138 15.753 1.00 72.62 174 SER A CA 1
ATOM 1309 C C . SER A 1 174 ? -14.768 -4.372 15.991 1.00 72.62 174 SER A C 1
ATOM 1311 O O . SER A 1 174 ? -14.175 -3.819 16.920 1.00 72.62 174 SER A O 1
ATOM 1313 N N . SER A 1 175 ? -14.127 -5.150 15.119 1.00 73.69 175 SER A N 1
ATOM 1314 C CA . SER A 1 175 ? -12.701 -5.458 15.203 1.00 73.69 175 SER A CA 1
ATOM 1315 C C . SER A 1 175 ? -11.832 -4.286 14.726 1.00 73.69 175 SER A C 1
ATOM 1317 O O . SER A 1 175 ? -10.795 -4.018 15.338 1.00 73.69 175 SER A O 1
ATOM 1319 N N . ALA A 1 176 ? -12.289 -3.489 13.751 1.00 68.25 176 ALA A N 1
ATOM 1320 C CA . ALA A 1 176 ? -11.636 -2.224 13.389 1.00 68.25 176 ALA A CA 1
ATOM 1321 C C . ALA A 1 176 ? -11.644 -1.225 14.562 1.00 68.25 176 ALA A C 1
ATOM 1323 O O . ALA A 1 176 ? -10.603 -0.683 14.938 1.00 68.25 176 ALA A O 1
ATOM 1324 N N . CYS A 1 177 ? -12.798 -1.048 15.214 1.00 72.19 177 CYS A N 1
ATOM 1325 C CA . CYS A 1 177 ? -12.930 -0.209 16.405 1.00 72.19 177 CYS A CA 1
ATOM 1326 C C . CYS A 1 177 ? -12.030 -0.703 17.548 1.00 72.19 177 CYS A C 1
ATOM 1328 O O . CYS A 1 177 ? -11.293 0.085 18.143 1.00 72.19 177 CYS A O 1
ATOM 1330 N N . ARG A 1 178 ? -11.993 -2.020 17.794 1.00 78.81 178 ARG A N 1
ATOM 1331 C CA . ARG A 1 178 ? -11.104 -2.622 18.797 1.00 78.81 178 ARG A CA 1
ATOM 1332 C C . ARG A 1 178 ? -9.629 -2.334 18.508 1.00 78.81 178 ARG A C 1
ATOM 1334 O O . ARG A 1 178 ? -8.896 -2.004 19.434 1.00 78.81 178 ARG A O 1
ATOM 1341 N N . LYS A 1 179 ? -9.179 -2.419 17.252 1.00 76.62 179 LYS A N 1
ATOM 1342 C CA . LYS A 1 179 ? -7.793 -2.072 16.881 1.00 76.62 179 LYS A CA 1
ATOM 1343 C C . LYS A 1 179 ? -7.474 -0.605 17.149 1.00 76.62 179 LYS A C 1
ATOM 1345 O O . LYS A 1 179 ? -6.396 -0.313 17.661 1.00 76.62 179 LYS A O 1
ATOM 1350 N N . ILE A 1 180 ? -8.399 0.299 16.824 1.00 76.19 180 ILE A N 1
ATOM 1351 C CA . ILE A 1 180 ? -8.252 1.732 17.111 1.00 76.19 180 ILE A CA 1
ATOM 1352 C C . ILE A 1 180 ? -8.134 1.949 18.622 1.00 76.19 180 ILE A C 1
ATOM 1354 O O . ILE A 1 180 ? -7.214 2.627 19.072 1.00 76.19 180 ILE A O 1
ATOM 1358 N N . MET A 1 181 ? -8.999 1.314 19.416 1.00 80.62 181 MET A N 1
ATOM 1359 C CA . MET A 1 181 ? -8.931 1.393 20.876 1.00 80.62 181 MET A CA 1
ATOM 1360 C C . MET A 1 181 ? -7.614 0.851 21.435 1.00 80.62 181 MET A C 1
ATOM 1362 O O . MET A 1 181 ? -6.982 1.531 22.234 1.00 80.62 181 MET A O 1
ATOM 1366 N N . ILE A 1 182 ? -7.170 -0.331 20.998 1.00 85.38 182 ILE A N 1
ATOM 1367 C CA . ILE A 1 182 ? -5.889 -0.918 21.428 1.00 85.38 182 ILE A CA 1
ATOM 1368 C C . ILE A 1 182 ? -4.728 0.020 21.089 1.00 85.38 182 ILE A C 1
ATOM 1370 O O . ILE A 1 182 ? -3.840 0.221 21.914 1.00 85.38 182 ILE A O 1
ATOM 1374 N N . ARG A 1 183 ? -4.742 0.631 19.898 1.00 81.25 183 ARG A N 1
ATOM 1375 C CA . ARG A 1 183 ? -3.731 1.616 19.504 1.00 81.25 183 ARG A CA 1
ATOM 1376 C C . ARG A 1 183 ? -3.741 2.831 20.429 1.00 81.25 183 ARG A C 1
ATOM 1378 O O . ARG A 1 183 ? -2.678 3.230 20.884 1.00 81.25 183 ARG A O 1
ATOM 1385 N N . ASN A 1 184 ? -4.913 3.385 20.729 1.00 82.19 184 ASN A N 1
ATOM 1386 C CA . ASN A 1 184 ? -5.032 4.534 21.626 1.00 82.19 184 ASN A CA 1
ATOM 1387 C C . ASN A 1 184 ? -4.563 4.194 23.046 1.00 82.19 184 ASN A C 1
ATOM 1389 O O . ASN A 1 184 ? -3.845 4.985 23.646 1.00 82.19 184 ASN A O 1
ATOM 1393 N N . ILE A 1 185 ? -4.908 3.007 23.558 1.00 89.44 185 ILE A N 1
ATOM 1394 C CA . ILE A 1 185 ? -4.422 2.510 24.854 1.00 89.44 185 ILE A CA 1
ATOM 1395 C C . ILE A 1 185 ? -2.899 2.450 24.860 1.00 89.44 185 ILE A C 1
ATOM 1397 O O . ILE A 1 185 ? -2.282 2.973 25.781 1.00 89.44 185 ILE A O 1
ATOM 1401 N N . LYS A 1 186 ? -2.292 1.888 23.811 1.00 89.25 186 LYS A N 1
ATOM 1402 C CA . LYS A 1 186 ? -0.835 1.826 23.706 1.00 89.25 186 LYS A CA 1
ATOM 1403 C C . LYS A 1 186 ? -0.199 3.217 23.671 1.00 89.25 186 LYS A C 1
ATOM 1405 O O . LYS A 1 186 ? 0.749 3.453 24.399 1.00 89.25 186 LYS A O 1
ATOM 1410 N N . CYS A 1 187 ? -0.743 4.154 22.895 1.00 88.44 187 CYS A N 1
ATOM 1411 C CA . CYS A 1 187 ? -0.232 5.527 22.879 1.00 88.44 187 CYS A CA 1
ATOM 1412 C C . CYS A 1 187 ? -0.323 6.203 24.257 1.00 88.44 187 CYS A C 1
ATOM 1414 O O . CYS A 1 187 ? 0.573 6.955 24.620 1.00 88.44 187 CYS A O 1
ATOM 1416 N N . MET A 1 188 ? -1.380 5.929 25.030 1.00 92.25 188 MET A N 1
ATOM 1417 C CA . MET A 1 188 ? -1.499 6.428 26.404 1.00 92.25 188 MET A CA 1
ATOM 1418 C C . MET A 1 188 ? -0.476 5.779 27.346 1.00 92.25 188 MET A C 1
ATOM 1420 O O . MET A 1 188 ? 0.074 6.476 28.192 1.00 92.25 188 MET A O 1
ATOM 1424 N N . GLN A 1 189 ? -0.196 4.482 27.186 1.00 91.12 189 GLN A N 1
ATOM 1425 C CA . GLN A 1 189 ? 0.843 3.775 27.946 1.00 91.12 189 GLN A CA 1
ATOM 1426 C C . GLN A 1 189 ? 2.241 4.311 27.621 1.00 91.12 189 GLN A C 1
ATOM 1428 O O . GLN A 1 189 ? 2.967 4.690 28.531 1.00 91.12 189 GLN A O 1
ATOM 1433 N N . ASP A 1 190 ? 2.575 4.443 26.335 1.00 91.75 190 ASP A N 1
ATOM 1434 C CA . ASP A 1 190 ? 3.863 4.984 25.891 1.00 91.75 190 ASP A CA 1
ATOM 1435 C C . ASP A 1 190 ? 4.063 6.423 26.424 1.00 91.75 190 ASP A C 1
ATOM 1437 O O . ASP A 1 190 ? 5.131 6.764 26.930 1.00 91.75 190 ASP A O 1
ATOM 1441 N N . ALA A 1 191 ? 3.013 7.257 26.393 1.00 91.56 191 ALA A N 1
ATOM 1442 C CA . ALA A 1 191 ? 3.049 8.607 26.960 1.00 91.56 191 ALA A CA 1
ATOM 1443 C C . ALA A 1 191 ? 3.205 8.608 28.492 1.00 91.56 191 ALA A C 1
ATOM 1445 O O . ALA A 1 191 ? 3.893 9.466 29.046 1.00 91.56 191 ALA A O 1
ATOM 1446 N N . GLN A 1 192 ? 2.582 7.655 29.190 1.00 93.44 192 GLN A N 1
ATOM 1447 C CA . GLN A 1 192 ? 2.742 7.488 30.634 1.00 93.44 192 GLN A CA 1
ATOM 1448 C C . GLN A 1 192 ? 4.182 7.098 30.992 1.00 93.44 192 GLN A C 1
ATOM 1450 O O . GLN A 1 192 ? 4.749 7.675 31.922 1.00 93.44 192 GLN A O 1
ATOM 1455 N N . ASP A 1 193 ? 4.782 6.173 30.247 1.00 92.88 193 ASP A N 1
ATOM 1456 C CA . ASP A 1 193 ? 6.163 5.727 30.452 1.00 92.88 193 ASP A CA 1
ATOM 1457 C C . ASP A 1 193 ? 7.165 6.857 30.173 1.00 92.88 193 ASP A C 1
ATOM 1459 O O . ASP A 1 193 ? 8.124 7.054 30.929 1.00 92.88 193 ASP A O 1
ATOM 1463 N N . GLU A 1 194 ? 6.923 7.656 29.131 1.00 92.44 194 GLU A N 1
ATOM 1464 C CA . GLU A 1 194 ? 7.735 8.832 28.807 1.00 92.44 194 GLU A CA 1
ATOM 1465 C C . GLU A 1 194 ? 7.641 9.912 29.896 1.00 92.44 194 GLU A C 1
ATOM 1467 O O . GLU A 1 194 ? 8.664 10.470 30.316 1.00 92.44 194 GLU A O 1
ATOM 1472 N N . LEU A 1 195 ? 6.435 10.182 30.410 1.00 93.81 195 LEU A N 1
ATOM 1473 C CA . LEU A 1 195 ? 6.220 11.107 31.527 1.00 93.81 195 LEU A CA 1
ATOM 1474 C C . LEU A 1 195 ? 6.877 10.602 32.817 1.00 93.81 195 LEU A C 1
ATOM 1476 O O . LEU A 1 195 ? 7.542 11.380 33.501 1.00 93.81 195 LEU A O 1
ATOM 1480 N N . GLY A 1 196 ? 6.747 9.310 33.128 1.00 93.25 196 GLY A N 1
ATOM 1481 C CA . GLY A 1 196 ? 7.391 8.682 34.284 1.00 93.25 196 GLY A CA 1
ATOM 1482 C C . GLY A 1 196 ? 8.914 8.782 34.213 1.00 93.25 196 GLY A C 1
ATOM 1483 O O . GLY A 1 196 ? 9.553 9.262 35.148 1.00 93.25 196 GLY A O 1
ATOM 1484 N N . SER A 1 197 ? 9.490 8.446 33.058 1.00 92.00 197 SER A N 1
ATOM 1485 C CA . SER A 1 197 ? 10.932 8.566 32.804 1.00 92.00 197 SER A CA 1
ATOM 1486 C C . SER A 1 197 ? 11.419 10.016 32.887 1.00 92.00 197 SER A C 1
ATOM 1488 O O . SER A 1 197 ? 12.533 10.294 33.329 1.00 92.00 197 SER A O 1
ATOM 1490 N N . SER A 1 198 ? 10.598 10.976 32.463 1.00 91.19 198 SER A N 1
ATOM 1491 C CA . SER A 1 198 ? 10.923 12.405 32.549 1.00 91.19 198 SER A CA 1
ATOM 1492 C C . SER A 1 198 ? 10.847 12.932 33.982 1.00 91.19 198 SER A C 1
ATOM 1494 O O . SER A 1 198 ? 11.690 13.739 34.377 1.00 91.19 198 SER A O 1
ATOM 1496 N N . LEU A 1 199 ? 9.899 12.440 34.784 1.00 91.81 199 LEU A N 1
ATOM 1497 C CA . LEU A 1 199 ? 9.788 12.772 36.202 1.00 91.81 199 LEU A CA 1
ATOM 1498 C C . LEU A 1 199 ? 10.987 12.251 37.005 1.00 91.81 199 LEU A C 1
ATOM 1500 O O . LEU A 1 199 ? 11.523 12.989 37.831 1.00 91.81 199 LEU A O 1
ATOM 1504 N N . GLU A 1 200 ? 11.427 11.016 36.759 1.00 90.25 200 GLU A N 1
ATOM 1505 C CA . GLU A 1 200 ? 12.602 10.450 37.435 1.00 90.25 200 GLU A CA 1
ATOM 1506 C C . GLU A 1 200 ? 13.882 11.213 37.070 1.00 90.25 200 GLU A C 1
ATOM 1508 O O . GLU A 1 200 ? 14.589 11.670 37.968 1.00 90.25 200 GLU A O 1
ATOM 1513 N N . ARG A 1 201 ? 14.100 11.515 35.780 1.00 87.44 201 ARG A N 1
ATOM 1514 C CA . ARG A 1 201 ? 15.213 12.383 35.343 1.00 87.44 201 ARG A CA 1
ATOM 1515 C C . ARG A 1 201 ? 15.197 13.754 36.030 1.00 87.44 201 ARG A C 1
ATOM 1517 O O . ARG A 1 201 ? 16.244 14.265 36.423 1.00 87.44 201 ARG A O 1
ATOM 1524 N N . ALA A 1 202 ? 14.020 14.355 36.213 1.00 86.31 202 ALA A N 1
ATOM 1525 C CA . ALA A 1 202 ? 13.886 15.644 36.893 1.00 86.31 202 ALA A CA 1
ATOM 1526 C C . ALA A 1 202 ? 14.182 15.567 38.405 1.00 86.31 202 ALA A C 1
ATOM 1528 O O . ALA A 1 202 ? 14.710 16.522 38.979 1.00 86.31 202 ALA A O 1
ATOM 1529 N N . LYS A 1 203 ? 13.858 14.447 39.066 1.00 85.75 203 LYS A N 1
ATOM 1530 C CA . LYS A 1 203 ? 14.197 14.213 40.481 1.00 85.75 203 LYS A CA 1
ATOM 1531 C C . LYS A 1 203 ? 15.690 13.969 40.678 1.00 85.75 203 LYS A C 1
ATOM 1533 O O . LYS A 1 203 ? 16.252 14.462 41.653 1.00 85.75 203 LYS A O 1
ATOM 1538 N N . GLU A 1 204 ? 16.327 13.239 39.770 1.00 80.75 204 GLU A N 1
ATOM 1539 C CA . GLU A 1 204 ? 17.773 12.996 39.796 1.00 80.75 204 GLU A CA 1
ATOM 1540 C C . GLU A 1 204 ? 18.561 14.292 39.587 1.00 80.75 204 GLU A C 1
ATOM 1542 O O . GLU A 1 204 ? 19.453 14.588 40.378 1.00 80.75 204 GLU A O 1
ATOM 1547 N N . GLY A 1 205 ? 18.155 15.133 38.628 1.00 71.12 205 GLY A N 1
ATOM 1548 C CA . GLY A 1 205 ? 18.775 16.445 38.405 1.00 71.12 205 GLY A CA 1
ATOM 1549 C C . GLY A 1 205 ? 18.668 17.407 39.598 1.00 71.12 205 GLY A C 1
ATOM 1550 O O . GLY A 1 205 ? 19.523 18.272 39.760 1.00 71.12 205 GLY A O 1
ATOM 1551 N N . LYS A 1 206 ? 17.663 17.238 40.471 1.00 63.84 206 LYS A N 1
ATOM 1552 C CA . LYS A 1 206 ? 17.550 17.989 41.735 1.00 63.84 206 LYS A CA 1
ATOM 1553 C C . LYS A 1 206 ? 18.463 17.473 42.850 1.00 63.84 206 LYS A C 1
ATOM 1555 O O . LYS A 1 206 ? 18.732 18.229 43.772 1.00 63.84 206 LYS A O 1
ATOM 1560 N N . LYS A 1 207 ? 18.922 16.218 42.800 1.00 59.78 207 LYS A N 1
ATOM 1561 C CA . LYS A 1 207 ? 19.808 15.634 43.828 1.00 59.78 207 LYS A CA 1
ATOM 1562 C C . LYS A 1 207 ? 21.290 15.943 43.609 1.00 59.78 207 LYS A C 1
ATOM 1564 O O . LYS A 1 207 ? 22.066 15.810 44.542 1.00 59.78 207 LYS A O 1
ATOM 1569 N N . THR A 1 208 ? 21.686 16.330 42.400 1.00 58.34 208 THR A N 1
ATOM 1570 C CA . THR A 1 208 ? 23.081 16.645 42.031 1.00 58.34 208 THR A CA 1
ATOM 1571 C C . THR A 1 208 ? 23.408 18.144 42.057 1.00 58.34 208 THR A C 1
ATOM 1573 O O . THR A 1 208 ? 24.456 18.538 41.558 1.00 58.34 208 THR A O 1
ATOM 1576 N N . GLY A 1 209 ? 22.499 18.981 42.567 1.00 54.44 209 GLY A N 1
ATOM 1577 C CA . GLY A 1 209 ? 22.625 20.443 42.590 1.00 54.44 209 GLY A CA 1
ATOM 1578 C C . GLY A 1 209 ? 22.907 21.065 43.962 1.00 54.44 209 GLY A C 1
ATOM 1579 O O . GLY A 1 209 ? 22.750 22.279 44.067 1.00 54.44 209 GLY A O 1
ATOM 1580 N N . ASP A 1 210 ? 23.281 20.265 44.967 1.00 41.84 210 ASP A N 1
ATOM 1581 C CA . ASP A 1 210 ? 23.765 20.720 46.286 1.00 41.84 210 ASP A CA 1
ATOM 1582 C C . ASP A 1 210 ? 25.289 20.555 46.399 1.00 41.84 210 ASP A C 1
ATOM 1584 O O . ASP A 1 210 ? 25.792 19.462 46.037 1.00 41.84 210 ASP A O 1
#

Radius of gyration: 22.79 Å; chains: 1; bounding box: 57×46×76 Å

Secondary structure (DSSP, 8-state):
-------HHHHHHHHHHHHHTTS--------------TT-TTT-----SS--TT-----HHHHHHHHHHHHHHHHHHHHHHHH--SSHHIIIIIHHHHHHHHHHHHHHHHHHHHHHHHSHHHHHHHHHHHHHHHHHHHHHHHHHHHH-HHHHHHHHHHHHHHHHHHHT--SSHHHHHHHHHHHHHHHHHHHHHHHHHHHHHHHHHHHS--

Foldseek 3Di:
DDDDDDPLVVVVVVLVVVVVVVDDDDDDDDDDDDDDCVPVVVPDDDPDDDDDPDQDDQDLVNLLVLLVQLLVLLVLLLVCLVVDPDPVVCVVRNVVSLVSNVVSLSSNLVSLVSLLVVQPDLSVVVSSVLNVQLVVLNVVLVVCSPPPSVCNVVSSVSNNVSSVVSSVRDSHNVVSVVVVVVVVVVVVVVVVVVVVVVVVVVVVVVVPPD

Sequence (210 aa):
MSIKAIDTQGLWRKIRNHRETVVPTPSQDSDKNGVDVSEVSEYVSRAGDDEPKGGVNITREKLLQEADAFKRSVVKFGCFCAQLQSDDELSSILLPAGRELANTFGVLCTCMTAVALKGGKGLTAEVAALGDDIDKQVDNLSIAALTDRTSVSRICGALLERIQRVKKMSLEPSSACRKIMIRNIKCMQDAQDELGSSLERAKEGKKTGD

Organism: Perkinsus olseni (NCBI:txid32597)